Protein AF-A0A7S2LMH9-F1 (afdb_monomer_lite)

InterPro domains:
  IPR028077 Ubiquitin/SUMO-activating enzyme ubiquitin-like domain [PF14732] (25-114)

Secondary structure (DSSP, 8-state):
--------------------EEEEEEE-TTT-BHHHIIIIIIITTT--SS-EEESSSSEEE--SSS--GGGGGGTTSBGGGSGGG---TT-EEEEEETTTTEEEEEEEEE--GGG--TTT-TTSEEES-PPPP------------------------------PPPP-----------------------

Sequence (190 aa):
IICSQQPYQHQARRATYAKKSSIHLTIDTESWTFMNLIQNVIKKRLGFNTPTILMGDSAIYEEGEDADEFFERNLPKLLSNLPCGGMKDGTSFTVEDFTQDMEIDIIIQHRNKDEWDEKKEPDLFIIGGKAPAPKQTEASTHEQSQDKEAEVGAAADDDDDNI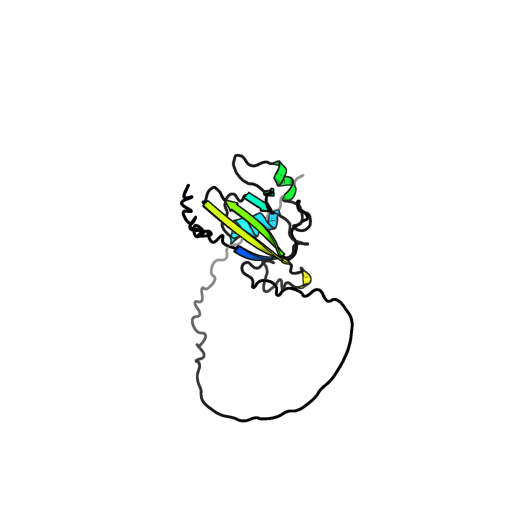EVLDEEDVIAIAPAAVVTEQEQSNKKK

pLDDT: mean 74.0, std 23.39, range [31.03, 97.38]

Radius of gyration: 29.91 Å; chains: 1; bounding box: 74×76×96 Å

Structure (mmCIF, N/CA/C/O backbone):
data_AF-A0A7S2LMH9-F1
#
_entry.id   AF-A0A7S2LMH9-F1
#
loop_
_atom_site.group_PDB
_atom_site.id
_atom_site.type_symbol
_atom_site.label_atom_id
_atom_site.label_alt_id
_atom_site.label_comp_id
_atom_site.label_asym_id
_atom_site.label_entity_id
_atom_site.label_seq_id
_atom_site.pdbx_PDB_ins_code
_atom_site.Cartn_x
_atom_site.Cartn_y
_atom_site.Cartn_z
_atom_site.occupancy
_atom_site.B_iso_or_equiv
_atom_site.auth_seq_id
_atom_site.auth_comp_id
_atom_site.auth_asym_id
_atom_site.auth_atom_id
_atom_site.pdbx_PDB_model_num
ATOM 1 N N . ILE A 1 1 ? 2.479 32.454 -58.801 1.00 52.25 1 ILE A N 1
ATOM 2 C CA . ILE A 1 1 ? 2.501 32.050 -57.374 1.00 52.25 1 ILE A CA 1
ATOM 3 C C . ILE A 1 1 ? 1.117 31.514 -57.046 1.00 52.25 1 ILE A C 1
ATOM 5 O O . ILE A 1 1 ? 0.170 32.276 -57.162 1.00 52.25 1 ILE A O 1
ATOM 9 N N . ILE A 1 2 ? 0.990 30.232 -56.704 1.00 48.28 2 ILE A N 1
ATOM 10 C CA . ILE A 1 2 ? -0.244 29.650 -56.158 1.00 48.28 2 ILE A CA 1
ATOM 11 C C . ILE A 1 2 ? 0.207 28.754 -55.006 1.00 48.28 2 ILE A C 1
ATOM 13 O O . ILE A 1 2 ? 0.921 27.783 -55.235 1.00 48.28 2 ILE A O 1
ATOM 17 N N . CYS A 1 3 ? -0.131 29.124 -53.771 1.00 50.00 3 CYS A N 1
ATOM 18 C CA . CYS A 1 3 ? 0.225 28.333 -52.598 1.00 50.00 3 CYS A CA 1
ATOM 19 C C . CYS A 1 3 ? -0.828 27.236 -52.412 1.00 50.00 3 CYS A C 1
ATOM 21 O O . CYS A 1 3 ? -1.959 27.521 -52.020 1.00 50.00 3 CYS A O 1
ATOM 23 N N . SER A 1 4 ? -0.477 25.992 -52.735 1.00 53.47 4 SER A N 1
ATOM 24 C CA . SER A 1 4 ? -1.359 24.837 -52.562 1.00 53.47 4 SER A CA 1
ATOM 25 C C . SER A 1 4 ? -1.472 24.465 -51.081 1.00 53.47 4 SER A C 1
ATOM 27 O O . SER A 1 4 ? -0.712 23.636 -50.579 1.00 53.47 4 SER A O 1
ATOM 29 N N . GLN A 1 5 ? -2.426 25.077 -50.380 1.00 57.47 5 GLN A N 1
ATOM 30 C CA . GLN A 1 5 ? -2.799 24.676 -49.025 1.00 57.47 5 GLN A CA 1
ATOM 31 C C . GLN A 1 5 ? -3.386 23.257 -49.055 1.00 57.47 5 GLN A C 1
ATOM 33 O O . GLN A 1 5 ? -4.532 23.056 -49.453 1.00 57.47 5 GLN A O 1
ATOM 38 N N . GLN A 1 6 ? -2.600 22.266 -48.631 1.00 61.41 6 GLN A N 1
ATOM 39 C CA . GLN A 1 6 ? -3.133 20.951 -48.288 1.00 61.41 6 GLN A CA 1
ATOM 40 C C . GLN A 1 6 ? -3.717 21.014 -46.867 1.00 61.41 6 GLN A C 1
ATOM 42 O O . GLN A 1 6 ? -3.019 21.465 -45.955 1.00 61.41 6 GLN A O 1
ATOM 47 N N . PRO A 1 7 ? -4.973 20.586 -46.643 1.00 56.53 7 PRO A N 1
ATOM 48 C CA . PRO A 1 7 ? -5.550 20.566 -45.306 1.00 56.53 7 PRO A CA 1
ATOM 49 C C . PRO A 1 7 ? -4.876 19.478 -44.463 1.00 56.53 7 PRO A C 1
ATOM 51 O O . PRO A 1 7 ? -4.953 18.291 -44.785 1.00 56.53 7 PRO A O 1
ATOM 54 N N . TYR A 1 8 ? -4.244 19.883 -43.361 1.00 51.12 8 TYR A N 1
ATOM 55 C CA . TYR A 1 8 ? -3.663 18.971 -42.377 1.00 51.12 8 TYR A CA 1
ATOM 56 C C . TYR A 1 8 ? -4.800 18.277 -41.608 1.00 51.12 8 TYR A C 1
ATOM 58 O O . TYR A 1 8 ? -5.317 18.789 -40.617 1.00 51.12 8 TYR A O 1
ATOM 66 N N . GLN A 1 9 ? -5.261 17.135 -42.122 1.00 60.66 9 GLN A N 1
ATOM 67 C CA . GLN A 1 9 ? -6.375 16.392 -41.533 1.00 60.66 9 GLN A CA 1
ATOM 68 C C . GLN A 1 9 ? -5.982 15.848 -40.154 1.00 60.66 9 GLN A C 1
ATOM 70 O O . GLN A 1 9 ? -5.062 15.037 -40.037 1.00 60.66 9 GLN A O 1
ATOM 75 N N . HIS A 1 10 ? -6.701 16.275 -39.113 1.00 57.25 10 HIS A N 1
ATOM 76 C CA . HIS A 1 10 ? -6.495 15.839 -37.730 1.00 57.25 10 HIS A CA 1
ATOM 77 C C . HIS A 1 10 ? -6.878 14.360 -37.545 1.00 57.25 10 HIS A C 1
ATOM 79 O O . HIS A 1 10 ? -7.943 14.030 -37.026 1.00 57.25 10 HIS A O 1
ATOM 85 N N . GLN A 1 11 ? -5.977 13.446 -37.906 1.00 58.09 11 GLN A N 1
ATOM 86 C CA . GLN A 1 11 ? -6.050 12.056 -37.456 1.00 58.09 11 GLN A CA 1
ATOM 87 C C . GLN A 1 11 ? -5.544 11.954 -36.014 1.00 58.09 11 GLN A C 1
ATOM 89 O O . GLN A 1 11 ? -4.453 11.452 -35.741 1.00 58.09 11 GLN A O 1
ATOM 94 N N . ALA A 1 12 ? -6.364 12.441 -35.080 1.00 55.28 12 ALA A N 1
ATOM 95 C CA . ALA A 1 12 ? -6.208 12.159 -33.661 1.00 55.28 12 ALA A CA 1
ATOM 96 C C . ALA A 1 12 ? -6.294 10.637 -33.461 1.00 55.28 12 ALA A C 1
ATOM 98 O O . ALA A 1 12 ? -7.374 10.043 -33.508 1.00 55.28 12 ALA A O 1
ATOM 99 N N . ARG A 1 13 ? -5.132 9.990 -33.311 1.00 61.03 13 ARG A N 1
ATOM 100 C CA . ARG A 1 13 ? -5.036 8.539 -33.114 1.00 61.03 13 ARG A CA 1
ATOM 101 C C . ARG A 1 13 ? -5.791 8.211 -31.829 1.00 61.03 13 ARG A C 1
ATOM 103 O O . ARG A 1 13 ? -5.463 8.745 -30.774 1.00 61.03 13 ARG A O 1
ATOM 110 N N . ARG A 1 14 ? -6.830 7.378 -31.934 1.00 58.62 14 ARG A N 1
ATOM 111 C CA . ARG A 1 14 ? -7.683 6.997 -30.800 1.00 58.62 14 ARG A CA 1
ATOM 112 C C . ARG A 1 14 ? -6.803 6.332 -29.745 1.00 58.62 14 ARG A C 1
ATOM 114 O O . ARG A 1 14 ? -6.368 5.204 -29.955 1.00 58.62 14 ARG A O 1
ATOM 121 N N . ALA A 1 15 ? -6.544 7.027 -28.641 1.00 58.25 15 ALA A N 1
ATOM 122 C CA . ALA A 1 15 ? -5.851 6.452 -27.501 1.00 58.25 15 ALA A CA 1
ATOM 123 C C . ALA A 1 15 ? -6.752 5.373 -26.890 1.00 58.25 15 ALA A C 1
ATOM 125 O O . ALA A 1 15 ? -7.691 5.668 -26.151 1.00 58.25 15 ALA A O 1
ATOM 126 N N . THR A 1 16 ? -6.500 4.115 -27.244 1.00 56.09 16 THR A N 1
ATOM 127 C CA . THR A 1 16 ? -7.089 2.951 -26.582 1.00 56.09 16 THR A CA 1
ATOM 128 C C . THR A 1 16 ? -6.414 2.797 -25.227 1.00 56.09 16 THR A C 1
ATOM 130 O O . THR A 1 16 ? -5.506 1.986 -25.070 1.00 56.09 16 THR A O 1
ATOM 133 N N . TYR A 1 17 ? -6.822 3.649 -24.285 1.00 56.72 17 TYR A N 1
ATOM 134 C CA . TYR A 1 17 ? -6.395 3.620 -22.892 1.00 56.72 17 TYR A CA 1
ATOM 135 C C . TYR A 1 17 ? -6.535 2.194 -22.348 1.00 56.72 17 TYR A C 1
ATOM 137 O O . TYR A 1 17 ? -7.635 1.630 -22.351 1.00 56.72 17 TYR A O 1
ATOM 145 N N . ALA A 1 18 ? -5.411 1.610 -21.928 1.00 57.81 18 ALA A N 1
ATOM 146 C CA . ALA A 1 18 ? -5.416 0.352 -21.205 1.00 57.81 18 ALA A CA 1
ATOM 147 C C . ALA A 1 18 ? -6.204 0.570 -19.911 1.00 57.81 18 ALA A C 1
ATOM 149 O O . ALA A 1 18 ? -5.917 1.496 -19.154 1.00 57.81 18 ALA A O 1
ATOM 150 N N . LYS A 1 19 ? -7.237 -0.245 -19.682 1.00 62.84 19 LYS A N 1
ATOM 151 C CA . LYS A 1 19 ? -8.041 -0.158 -18.463 1.00 62.84 19 LYS A CA 1
ATOM 152 C C . LYS A 1 19 ? -7.223 -0.702 -17.295 1.00 62.84 19 LYS A C 1
ATOM 154 O O . LYS A 1 19 ? -7.312 -1.892 -17.003 1.00 62.84 19 LYS A O 1
ATOM 159 N N . LYS A 1 20 ? -6.445 0.161 -16.642 1.00 76.88 20 LYS A N 1
ATOM 160 C CA . LYS A 1 20 ? -5.831 -0.168 -15.357 1.00 76.88 20 LYS A CA 1
ATOM 161 C C . LYS A 1 20 ? -6.936 -0.502 -14.354 1.00 76.88 20 LYS A C 1
ATOM 163 O O . LYS A 1 20 ? -7.966 0.175 -14.309 1.00 76.88 20 LYS A O 1
ATOM 168 N N . SER A 1 21 ? -6.757 -1.593 -13.618 1.00 87.56 21 SER A N 1
ATOM 169 C CA . SER A 1 21 ? -7.762 -2.075 -12.671 1.00 87.56 21 SER A CA 1
ATOM 170 C C . SER A 1 21 ? -7.630 -1.311 -11.363 1.00 87.56 21 SER A C 1
ATOM 172 O O . SER A 1 21 ? -6.556 -1.310 -10.768 1.00 87.56 21 SER A O 1
ATOM 174 N N . SER A 1 22 ? -8.712 -0.680 -10.905 1.00 91.75 22 SER A N 1
ATOM 175 C CA . SER A 1 22 ? -8.750 -0.012 -9.605 1.00 91.75 22 SER A CA 1
ATOM 176 C C . SER A 1 22 ? -9.704 -0.703 -8.634 1.00 91.75 22 SER A C 1
ATOM 178 O O . SER A 1 22 ? -10.780 -1.171 -9.014 1.00 91.75 22 SER A O 1
ATOM 180 N N . ILE A 1 23 ? -9.301 -0.764 -7.366 1.00 94.00 23 ILE A N 1
ATOM 181 C CA . ILE A 1 23 ? -10.093 -1.306 -6.261 1.00 94.00 23 ILE A CA 1
ATOM 182 C C . ILE A 1 23 ? -10.167 -0.304 -5.110 1.00 94.00 23 ILE A C 1
ATOM 184 O O . ILE A 1 23 ? -9.239 0.466 -4.866 1.00 94.00 23 ILE A O 1
ATOM 188 N N . HIS A 1 24 ? -11.272 -0.337 -4.371 1.00 94.62 24 HIS A N 1
ATOM 189 C CA . HIS A 1 24 ? -11.390 0.375 -3.103 1.00 94.62 24 HIS A CA 1
ATOM 190 C C . HIS A 1 24 ? -11.018 -0.543 -1.935 1.00 94.62 24 HIS A C 1
ATOM 192 O O . HIS A 1 24 ? -11.414 -1.713 -1.918 1.00 94.62 24 HIS A O 1
ATOM 198 N N . LEU A 1 25 ? -10.286 0.004 -0.963 1.00 95.94 25 LEU A N 1
ATOM 199 C CA . LEU A 1 25 ? -9.891 -0.663 0.275 1.00 95.94 25 LEU A CA 1
ATOM 200 C C . LEU A 1 25 ? -10.350 0.173 1.473 1.00 95.94 25 LEU A C 1
ATOM 202 O O . LEU A 1 25 ? -9.786 1.235 1.738 1.00 95.94 25 LEU A O 1
ATOM 206 N N . THR A 1 26 ? -11.350 -0.314 2.206 1.00 95.75 26 THR A N 1
ATOM 207 C CA . THR A 1 26 ? -11.802 0.309 3.457 1.00 95.75 26 THR A CA 1
ATOM 208 C C . THR A 1 26 ? -10.967 -0.215 4.613 1.00 95.75 26 THR A C 1
ATOM 210 O O . THR A 1 26 ? -10.933 -1.425 4.839 1.00 95.75 26 THR A O 1
ATOM 213 N N . ILE A 1 27 ? -10.287 0.680 5.330 1.00 95.38 27 ILE A N 1
ATOM 214 C CA . ILE A 1 27 ? -9.289 0.337 6.353 1.00 95.38 27 ILE A CA 1
ATOM 215 C C . ILE A 1 27 ? -9.088 1.509 7.326 1.00 95.38 27 ILE A C 1
ATOM 217 O O . ILE A 1 27 ? -9.277 2.670 6.957 1.00 95.38 27 ILE A O 1
ATOM 221 N N . ASP A 1 28 ? -8.676 1.229 8.561 1.00 95.56 28 ASP A N 1
ATOM 222 C CA . ASP A 1 28 ? -8.234 2.275 9.488 1.00 95.56 28 ASP A CA 1
ATOM 223 C C . ASP A 1 28 ? -6.749 2.612 9.263 1.00 95.56 28 ASP A C 1
ATOM 225 O O . ASP A 1 28 ? -5.855 1.853 9.639 1.00 95.56 28 ASP A O 1
ATOM 229 N N . THR A 1 29 ? -6.476 3.782 8.683 1.00 95.44 29 THR A N 1
ATOM 230 C CA . THR A 1 29 ? -5.109 4.270 8.425 1.00 95.44 29 THR A CA 1
ATOM 231 C C . THR A 1 29 ? -4.336 4.697 9.678 1.00 95.44 29 THR A C 1
ATOM 233 O O . THR A 1 29 ? -3.136 4.967 9.575 1.00 95.44 29 THR A O 1
ATOM 236 N N . GLU A 1 30 ? -4.988 4.809 10.838 1.00 94.69 30 GLU A N 1
ATOM 237 C CA . GLU A 1 30 ? -4.369 5.269 12.087 1.00 94.69 30 GLU A CA 1
ATOM 238 C C . GLU A 1 30 ? -3.963 4.123 13.022 1.00 94.69 30 GLU A C 1
ATOM 240 O O . GLU A 1 30 ? -2.956 4.262 13.715 1.00 94.69 30 GLU A O 1
ATOM 245 N N . SER A 1 31 ? -4.655 2.975 13.006 1.00 93.56 31 SER A N 1
ATOM 246 C CA . SER A 1 31 ? -4.218 1.772 13.741 1.00 93.56 31 SER A CA 1
ATOM 247 C C . SER A 1 31 ? -3.422 0.759 12.909 1.00 93.56 31 SER A C 1
ATOM 249 O O . SER A 1 31 ? -2.624 0.010 13.480 1.00 93.56 31 SER A O 1
ATOM 251 N N . TRP A 1 32 ? -3.576 0.722 11.579 1.00 95.69 32 TRP A N 1
ATOM 252 C CA . TRP A 1 32 ? -2.837 -0.233 10.745 1.00 95.69 32 TRP A CA 1
ATOM 253 C C . TRP A 1 32 ? -1.385 0.175 10.494 1.00 95.69 32 TRP A C 1
ATOM 255 O O . TRP A 1 32 ? -1.078 1.320 10.155 1.00 95.69 32 TRP A O 1
ATOM 265 N N . THR A 1 33 ? -0.490 -0.814 10.568 1.00 97.31 33 THR A N 1
ATOM 266 C CA . THR A 1 33 ? 0.885 -0.710 10.070 1.00 97.31 33 THR A CA 1
ATOM 267 C C . THR A 1 33 ? 0.970 -1.074 8.590 1.00 97.31 33 THR A C 1
ATOM 269 O O . THR A 1 33 ? 0.153 -1.824 8.049 1.00 97.31 33 THR A O 1
ATOM 272 N N . PHE A 1 34 ? 2.013 -0.580 7.933 1.00 97.38 34 PHE A N 1
ATOM 273 C CA . PHE A 1 34 ? 2.292 -0.874 6.532 1.00 97.38 34 PHE A CA 1
ATOM 274 C C . PHE A 1 34 ? 2.671 -2.343 6.290 1.00 97.38 34 PHE A C 1
ATOM 276 O O . PHE A 1 34 ? 2.200 -2.943 5.326 1.00 97.38 34 PHE A O 1
ATOM 283 N N . MET A 1 35 ? 3.398 -2.969 7.225 1.00 96.88 35 MET A N 1
ATOM 284 C CA . MET A 1 35 ? 3.615 -4.422 7.244 1.00 96.88 35 MET A CA 1
ATOM 285 C C . MET A 1 35 ? 2.290 -5.198 7.224 1.00 96.88 35 MET A C 1
ATOM 287 O O . MET A 1 35 ? 2.138 -6.134 6.438 1.00 96.88 35 MET A O 1
ATOM 291 N N . ASN A 1 36 ? 1.310 -4.805 8.048 1.00 96.44 36 ASN A N 1
ATOM 292 C CA . ASN A 1 36 ? 0.017 -5.489 8.086 1.00 96.44 36 ASN A CA 1
ATOM 293 C C . ASN A 1 36 ? -0.720 -5.358 6.746 1.00 96.44 36 ASN A C 1
ATOM 295 O O . ASN A 1 36 ? -1.280 -6.349 6.281 1.00 96.44 36 ASN A O 1
ATOM 299 N N . LEU A 1 37 ? -0.697 -4.177 6.112 1.00 96.75 37 LEU A N 1
ATOM 300 C CA . LEU A 1 37 ? -1.290 -3.959 4.787 1.00 96.75 37 LEU A CA 1
ATOM 301 C C . LEU A 1 37 ? -0.672 -4.899 3.738 1.00 96.75 37 LEU A C 1
ATOM 303 O O . LEU A 1 37 ? -1.404 -5.609 3.046 1.00 96.75 37 LEU A O 1
ATOM 307 N N . ILE A 1 38 ? 0.661 -4.951 3.661 1.00 96.62 38 ILE A N 1
ATOM 308 C CA . ILE A 1 38 ? 1.384 -5.810 2.711 1.00 96.62 38 ILE A CA 1
ATOM 309 C C . ILE A 1 38 ? 1.036 -7.284 2.944 1.00 96.62 38 ILE A C 1
ATOM 311 O O . ILE A 1 38 ? 0.579 -7.964 2.027 1.00 96.62 38 ILE A O 1
ATOM 315 N N . GLN A 1 39 ? 1.186 -7.781 4.172 1.00 96.69 39 GLN A N 1
ATOM 316 C CA . GLN A 1 39 ? 1.014 -9.208 4.453 1.00 96.69 39 GLN A CA 1
ATOM 317 C C . GLN A 1 39 ? -0.456 -9.652 4.378 1.00 96.69 39 GLN A C 1
ATOM 319 O O . GLN A 1 39 ? -0.766 -10.640 3.713 1.00 96.69 39 GLN A O 1
ATOM 324 N N . ASN A 1 40 ? -1.382 -8.931 5.023 1.00 95.94 40 ASN A N 1
ATOM 325 C CA . ASN A 1 40 ? -2.775 -9.375 5.165 1.00 95.94 40 ASN A CA 1
ATOM 326 C C . ASN A 1 40 ? -3.678 -9.008 3.982 1.00 95.94 40 ASN A C 1
ATOM 328 O O . ASN A 1 40 ? -4.660 -9.714 3.752 1.00 95.94 40 ASN A O 1
ATOM 332 N N . VAL A 1 41 ? -3.370 -7.934 3.247 1.00 95.75 41 VAL A N 1
ATOM 333 C CA . VAL A 1 41 ? -4.176 -7.476 2.103 1.00 95.75 41 VAL A CA 1
ATOM 334 C C . VAL A 1 41 ? -3.461 -7.797 0.793 1.00 95.75 41 VAL A C 1
ATOM 336 O O . VAL A 1 41 ? -3.957 -8.617 0.021 1.00 9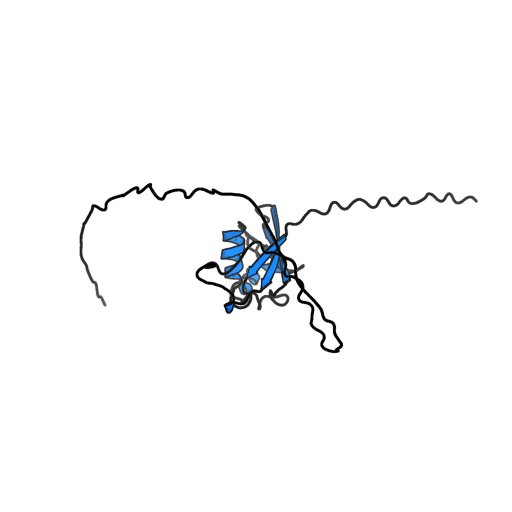5.75 41 VAL A O 1
ATOM 339 N N . ILE A 1 42 ? -2.284 -7.210 0.555 1.00 96.19 42 ILE A N 1
ATOM 340 C CA . ILE A 1 42 ? -1.603 -7.288 -0.749 1.00 96.19 42 ILE A CA 1
ATOM 341 C C . ILE A 1 42 ? -1.216 -8.732 -1.099 1.00 96.19 42 ILE A C 1
ATOM 343 O O . ILE A 1 42 ? -1.636 -9.250 -2.134 1.00 96.19 42 ILE A O 1
ATOM 347 N N . LYS A 1 43 ? -0.508 -9.426 -0.204 1.00 95.94 43 LYS A N 1
ATOM 348 C CA . LYS A 1 43 ? -0.126 -10.827 -0.420 1.00 95.94 43 LYS A CA 1
ATOM 349 C C . LYS A 1 43 ? -1.295 -11.784 -0.182 1.00 95.94 43 LYS A C 1
ATOM 351 O O . LYS A 1 43 ? -1.777 -12.433 -1.105 1.00 95.94 43 LYS A O 1
ATOM 356 N N . LYS A 1 44 ? -1.810 -11.846 1.052 1.00 96.25 44 LYS A N 1
ATOM 357 C CA . LYS A 1 44 ? -2.785 -12.870 1.485 1.00 96.25 44 LYS A CA 1
ATOM 358 C C . LYS A 1 44 ? -4.168 -12.792 0.815 1.00 96.25 44 LYS A C 1
ATOM 360 O O . LYS A 1 44 ? -4.865 -13.806 0.800 1.00 96.25 44 LYS A O 1
ATOM 365 N N . ARG A 1 45 ? -4.608 -11.631 0.308 1.00 94.81 45 ARG A N 1
ATOM 366 C CA . ARG A 1 45 ? -5.958 -11.464 -0.281 1.00 94.81 45 ARG A CA 1
ATOM 367 C C . ARG A 1 45 ? -5.953 -11.093 -1.759 1.00 94.81 45 ARG A C 1
ATOM 369 O O . ARG A 1 45 ? -6.841 -11.551 -2.468 1.00 94.81 45 ARG A O 1
ATOM 376 N N . LEU A 1 46 ? -5.000 -10.275 -2.208 1.00 94.12 46 LEU A N 1
ATOM 377 C CA . LEU A 1 46 ? -4.883 -9.878 -3.617 1.00 94.12 46 LEU A CA 1
ATOM 378 C C . LEU A 1 46 ? -3.930 -10.784 -4.417 1.00 94.12 46 LEU A C 1
ATOM 380 O O . LEU A 1 46 ? -3.983 -10.764 -5.642 1.00 94.12 46 LEU A O 1
ATOM 384 N N . GLY A 1 47 ? -3.128 -11.621 -3.746 1.00 94.88 47 GLY A N 1
ATOM 385 C CA . GLY A 1 47 ? -2.355 -12.702 -4.366 1.00 94.88 47 GLY A CA 1
ATOM 386 C C . GLY A 1 47 ? -0.964 -12.323 -4.879 1.00 94.88 47 GLY A C 1
ATOM 387 O O . GLY A 1 47 ? -0.357 -13.138 -5.562 1.00 94.88 47 GLY A O 1
ATOM 388 N N . PHE A 1 48 ? -0.463 -11.129 -4.554 1.00 95.81 48 PHE A N 1
ATOM 389 C CA . PHE A 1 48 ? 0.850 -10.642 -4.994 1.00 95.81 48 PHE A CA 1
ATOM 390 C C . PHE A 1 48 ? 1.984 -11.418 -4.299 1.00 95.81 48 PHE A C 1
ATOM 392 O O . PHE A 1 48 ? 1.938 -11.623 -3.081 1.00 95.81 48 PHE A O 1
ATOM 399 N N . ASN A 1 49 ? 3.027 -11.798 -5.042 1.00 94.38 49 ASN A N 1
ATOM 400 C CA . ASN A 1 49 ? 4.203 -12.481 -4.498 1.00 94.38 49 ASN A CA 1
ATOM 401 C C . ASN A 1 49 ? 5.242 -11.472 -4.005 1.00 94.38 49 ASN A C 1
ATOM 403 O O . ASN A 1 49 ? 5.640 -11.510 -2.840 1.00 94.38 49 ASN A O 1
ATOM 407 N N . THR A 1 50 ? 5.641 -10.568 -4.896 1.00 95.81 50 THR A N 1
ATOM 408 C CA . THR A 1 50 ? 6.766 -9.627 -4.794 1.00 95.81 50 THR A CA 1
ATOM 409 C C . THR A 1 50 ? 6.268 -8.223 -5.157 1.00 95.81 50 THR A C 1
ATOM 411 O O . THR A 1 50 ? 6.448 -7.776 -6.289 1.00 95.81 50 THR A O 1
ATOM 414 N N . PRO A 1 51 ? 5.540 -7.553 -4.239 1.00 96.31 51 PRO A N 1
ATOM 415 C CA . PRO A 1 51 ? 4.843 -6.310 -4.546 1.00 96.31 51 PRO A CA 1
ATOM 416 C C . PRO A 1 51 ? 5.740 -5.073 -4.412 1.00 96.31 51 PRO A C 1
ATOM 418 O O . PRO A 1 51 ? 6.152 -4.706 -3.309 1.00 96.31 51 PRO A O 1
ATOM 421 N N . THR A 1 52 ? 5.913 -4.345 -5.510 1.00 96.19 52 THR A N 1
ATOM 422 C CA . THR A 1 52 ? 6.390 -2.957 -5.505 1.00 96.19 52 THR A CA 1
ATOM 423 C C . THR A 1 52 ? 5.204 -2.018 -5.290 1.00 96.19 52 THR A C 1
ATOM 425 O O . THR A 1 52 ? 4.134 -2.193 -5.876 1.00 96.19 52 THR A O 1
ATOM 428 N N . ILE A 1 53 ? 5.356 -1.027 -4.406 1.00 96.31 53 ILE A N 1
ATOM 429 C CA . ILE A 1 53 ? 4.281 -0.106 -4.009 1.00 96.31 53 ILE A CA 1
ATOM 430 C C . ILE A 1 53 ? 4.705 1.330 -4.302 1.00 96.31 53 ILE A C 1
ATOM 432 O O . ILE A 1 53 ? 5.672 1.836 -3.725 1.00 96.31 53 ILE A O 1
ATOM 436 N N . LEU A 1 54 ? 3.932 2.001 -5.157 1.00 95.50 54 LEU A N 1
ATOM 437 C CA . LEU A 1 54 ? 4.193 3.356 -5.633 1.00 95.50 54 LEU A CA 1
ATOM 438 C C . LEU A 1 54 ? 3.089 4.314 -5.168 1.00 95.50 54 LEU A C 1
ATOM 440 O O . LEU A 1 54 ? 1.899 4.061 -5.361 1.00 95.50 54 LEU A O 1
ATOM 444 N N . MET A 1 55 ? 3.473 5.441 -4.569 1.00 93.44 55 MET A N 1
ATOM 445 C CA . MET A 1 55 ? 2.557 6.523 -4.201 1.00 93.44 55 MET A CA 1
ATOM 446 C C . MET A 1 55 ? 2.796 7.717 -5.130 1.00 93.44 55 MET A C 1
ATOM 448 O O . MET A 1 55 ? 3.684 8.537 -4.894 1.00 93.44 55 MET A O 1
ATOM 452 N N . GLY A 1 56 ? 2.019 7.781 -6.216 1.00 88.50 56 GLY A N 1
ATOM 453 C CA . GLY A 1 56 ? 2.360 8.613 -7.374 1.00 88.50 56 GLY A CA 1
ATOM 454 C C . GLY A 1 56 ? 3.643 8.105 -8.038 1.00 88.50 56 GLY A C 1
ATOM 455 O O . GLY A 1 56 ? 3.898 6.904 -8.048 1.00 88.50 56 GLY A O 1
ATOM 456 N N . ASP A 1 57 ? 4.489 9.013 -8.520 1.00 87.56 57 ASP A N 1
ATOM 457 C CA . ASP A 1 57 ? 5.745 8.682 -9.216 1.00 87.56 57 ASP A CA 1
ATOM 458 C C . ASP A 1 57 ? 6.881 8.197 -8.279 1.00 87.56 57 ASP A C 1
ATOM 460 O O . ASP A 1 57 ? 8.056 8.255 -8.639 1.00 87.56 57 ASP A O 1
ATOM 464 N N . SER A 1 58 ? 6.582 7.807 -7.033 1.00 91.75 58 SER A N 1
ATOM 465 C CA . SER A 1 58 ? 7.582 7.480 -6.006 1.00 91.75 58 SER A CA 1
ATOM 466 C C . SER A 1 58 ? 7.312 6.132 -5.346 1.00 91.75 58 SER A C 1
ATOM 468 O O . SER A 1 58 ? 6.290 5.954 -4.679 1.00 91.75 58 SER A O 1
ATOM 470 N N . ALA A 1 59 ? 8.263 5.206 -5.475 1.00 93.75 59 ALA A N 1
ATOM 471 C CA . ALA A 1 59 ? 8.270 3.957 -4.722 1.00 93.75 59 ALA A CA 1
ATOM 472 C C . ALA A 1 59 ? 8.388 4.229 -3.211 1.00 93.75 59 ALA A C 1
ATOM 474 O O . ALA A 1 59 ? 9.149 5.094 -2.768 1.00 93.75 59 ALA A O 1
ATOM 475 N N . ILE A 1 60 ? 7.617 3.486 -2.418 1.00 95.69 60 ILE A N 1
ATOM 476 C CA . ILE A 1 60 ? 7.665 3.501 -0.946 1.00 95.69 60 ILE A CA 1
ATOM 477 C C . ILE A 1 60 ? 7.997 2.121 -0.360 1.00 95.69 60 ILE A C 1
ATOM 479 O O . ILE A 1 60 ? 8.306 2.028 0.834 1.00 95.69 60 ILE A O 1
ATOM 483 N N . TYR A 1 61 ? 7.911 1.079 -1.191 1.00 96.50 61 TYR A N 1
ATOM 484 C CA . TYR A 1 61 ? 8.269 -0.307 -0.916 1.00 96.50 61 TYR A CA 1
ATOM 485 C C . TYR A 1 61 ? 8.542 -1.059 -2.216 1.00 96.50 61 TYR A C 1
ATOM 487 O O . TYR A 1 61 ? 7.957 -0.736 -3.249 1.00 96.50 61 TYR A O 1
ATOM 495 N N . GLU A 1 62 ? 9.398 -2.065 -2.124 1.00 95.62 62 GLU A N 1
ATOM 496 C CA . GLU A 1 62 ? 9.819 -2.961 -3.193 1.00 95.62 62 GLU A CA 1
ATOM 497 C C . GLU A 1 62 ? 10.213 -4.295 -2.545 1.00 95.62 62 GLU A C 1
ATOM 499 O O . GLU A 1 62 ? 10.699 -4.307 -1.411 1.00 95.62 62 GLU A O 1
ATOM 504 N N . GLU A 1 63 ? 9.986 -5.413 -3.232 1.00 93.62 63 GLU A N 1
ATOM 505 C CA . GLU A 1 63 ? 10.403 -6.740 -2.773 1.00 93.62 63 GLU A CA 1
ATOM 506 C C . GLU A 1 63 ? 10.849 -7.585 -3.972 1.00 93.62 63 GLU A C 1
ATOM 508 O O . GLU A 1 63 ? 10.133 -7.680 -4.965 1.00 93.62 63 GLU A O 1
ATOM 513 N N . GLY A 1 64 ? 12.030 -8.198 -3.889 1.00 91.94 64 GLY A N 1
ATOM 514 C CA . GLY A 1 64 ? 12.669 -8.917 -4.992 1.00 91.94 64 GLY A CA 1
ATOM 515 C C . GLY A 1 64 ? 14.157 -9.150 -4.718 1.00 91.94 64 GLY A C 1
ATOM 516 O O . GLY A 1 64 ? 14.634 -8.857 -3.625 1.00 91.94 64 GLY A O 1
ATOM 517 N N . GLU A 1 65 ? 14.896 -9.670 -5.702 1.00 88.50 65 GLU A N 1
ATOM 518 C CA . GLU A 1 65 ? 16.352 -9.893 -5.587 1.00 88.50 65 GLU A CA 1
ATOM 519 C C . GLU A 1 65 ? 17.154 -8.574 -5.628 1.00 88.50 65 GLU A C 1
ATOM 521 O O . GLU A 1 65 ? 18.151 -8.444 -4.922 1.00 88.50 65 GLU A O 1
ATOM 526 N N . ASP A 1 66 ? 16.676 -7.581 -6.387 1.00 88.88 66 ASP A N 1
ATOM 527 C CA . ASP A 1 66 ? 17.301 -6.257 -6.559 1.00 88.88 66 ASP A CA 1
ATOM 528 C C . ASP A 1 66 ? 16.695 -5.149 -5.656 1.00 88.88 66 ASP A C 1
ATOM 530 O O . ASP A 1 66 ? 17.002 -3.970 -5.832 1.00 88.88 66 ASP A O 1
ATOM 534 N N . ALA A 1 67 ? 15.813 -5.497 -4.709 1.00 91.25 67 ALA A N 1
ATOM 535 C CA . ALA A 1 67 ? 15.040 -4.529 -3.919 1.00 91.25 67 ALA A CA 1
ATOM 536 C C . ALA A 1 67 ? 15.892 -3.728 -2.910 1.00 91.25 67 ALA A C 1
ATOM 538 O O . ALA A 1 67 ? 16.722 -4.289 -2.191 1.00 91.25 67 ALA A O 1
ATOM 539 N N . ASP A 1 68 ? 15.644 -2.418 -2.787 1.00 91.94 68 ASP A N 1
ATOM 540 C CA . ASP A 1 68 ? 16.367 -1.573 -1.825 1.00 91.94 68 ASP A CA 1
ATOM 541 C C . ASP A 1 68 ? 15.857 -1.767 -0.379 1.00 91.94 68 ASP A C 1
ATOM 543 O O . ASP A 1 68 ? 14.795 -1.261 0.008 1.00 91.94 68 ASP A O 1
ATOM 547 N N . GLU A 1 69 ? 16.678 -2.425 0.454 1.00 91.50 69 GLU A N 1
ATOM 548 C CA . GLU A 1 69 ? 16.512 -2.568 1.915 1.00 91.50 69 GLU A CA 1
ATOM 549 C C . GLU A 1 69 ? 16.173 -1.237 2.621 1.00 91.50 69 GLU A C 1
ATOM 551 O O . GLU A 1 69 ? 15.571 -1.221 3.701 1.00 91.50 69 GLU A O 1
ATOM 556 N N . PHE A 1 70 ? 16.516 -0.083 2.026 1.00 92.50 70 PHE A N 1
ATOM 557 C CA . PHE A 1 70 ? 16.094 1.227 2.510 1.00 92.50 70 PHE A CA 1
ATOM 558 C C . PHE A 1 70 ? 14.590 1.272 2.796 1.00 92.50 70 PHE A C 1
ATOM 560 O O . PHE A 1 70 ? 14.197 1.840 3.821 1.00 92.50 70 PHE A O 1
ATOM 567 N N . PHE A 1 71 ? 13.744 0.686 1.948 1.00 94.12 71 PHE A N 1
ATOM 568 C CA . PHE A 1 71 ? 12.295 0.780 2.103 1.00 94.12 71 PHE A CA 1
ATOM 569 C C . PHE A 1 71 ? 11.733 -0.026 3.281 1.00 94.12 71 PHE A C 1
ATOM 571 O O . PHE A 1 71 ? 10.681 0.350 3.805 1.00 94.12 71 PHE A O 1
ATOM 578 N N . GLU A 1 72 ? 12.438 -1.041 3.794 1.00 93.81 72 GLU A N 1
ATOM 579 C CA . GLU A 1 72 ? 11.972 -1.835 4.944 1.00 93.81 72 GLU A CA 1
ATOM 580 C C . GLU A 1 72 ? 11.706 -0.976 6.191 1.00 93.81 72 GLU A C 1
ATOM 582 O O . GLU A 1 72 ? 10.800 -1.263 6.978 1.00 93.81 72 GLU A O 1
ATOM 587 N N . ARG A 1 73 ? 12.402 0.164 6.332 1.00 95.25 73 ARG A N 1
ATOM 588 C CA . ARG A 1 73 ? 12.159 1.147 7.409 1.00 95.25 73 ARG A CA 1
ATOM 589 C C . ARG A 1 73 ? 10.727 1.693 7.441 1.00 95.25 73 ARG A C 1
ATOM 591 O O . ARG A 1 73 ? 10.348 2.341 8.416 1.00 95.25 73 ARG A O 1
ATOM 598 N N . ASN A 1 74 ? 9.955 1.513 6.368 1.00 95.38 74 ASN A N 1
ATOM 599 C CA . ASN A 1 74 ? 8.557 1.920 6.278 1.00 95.38 74 ASN A CA 1
ATOM 600 C C . ASN A 1 74 ? 7.595 0.860 6.838 1.00 95.38 74 ASN A C 1
ATOM 602 O O . ASN A 1 74 ? 6.536 1.233 7.332 1.00 95.38 74 ASN A O 1
ATOM 606 N N . LEU A 1 75 ? 7.965 -0.425 6.835 1.00 95.81 75 LEU A N 1
ATOM 607 C CA . LEU A 1 75 ? 7.129 -1.546 7.286 1.00 95.81 75 LEU A CA 1
ATOM 608 C C . LEU A 1 75 ? 6.552 -1.386 8.713 1.00 95.81 75 LEU A C 1
ATOM 610 O O . LEU A 1 75 ? 5.348 -1.602 8.878 1.00 95.81 75 LEU A O 1
ATOM 614 N N . PRO A 1 76 ? 7.321 -0.971 9.746 1.00 96.81 76 PRO A N 1
ATOM 615 C CA . PRO A 1 76 ? 6.781 -0.795 11.098 1.00 96.81 76 PRO A CA 1
ATOM 616 C C . PRO A 1 76 ? 5.987 0.510 11.292 1.00 96.81 76 PRO A C 1
ATOM 618 O O . PRO A 1 76 ? 5.485 0.751 12.389 1.00 96.81 76 PRO A O 1
ATOM 621 N N . LYS A 1 77 ? 5.886 1.382 10.278 1.00 97.06 77 LYS A N 1
ATOM 622 C CA . LYS A 1 77 ? 5.145 2.647 10.387 1.00 97.06 77 LYS A CA 1
ATOM 623 C C . LYS A 1 77 ? 3.645 2.414 10.238 1.00 97.06 77 LYS A C 1
ATOM 625 O O . LYS A 1 77 ? 3.211 1.518 9.514 1.00 97.06 77 LYS A O 1
ATOM 630 N N . LEU A 1 78 ? 2.859 3.275 10.881 1.00 96.94 78 LEU A N 1
ATOM 631 C CA . LEU A 1 78 ? 1.427 3.408 10.605 1.00 96.94 78 LEU A CA 1
ATOM 632 C C . LEU A 1 78 ? 1.209 3.943 9.186 1.00 96.94 78 LEU A C 1
ATOM 634 O O . LEU A 1 78 ? 2.021 4.739 8.706 1.00 96.94 78 LEU A O 1
ATOM 638 N N . LEU A 1 79 ? 0.104 3.560 8.542 1.00 96.06 79 LEU A N 1
ATOM 639 C CA . LEU A 1 79 ? -0.226 3.995 7.176 1.00 96.06 79 LEU A CA 1
ATOM 640 C C . LEU A 1 79 ? -0.272 5.532 7.052 1.00 96.06 79 LEU A C 1
ATOM 642 O O . LEU A 1 79 ? 0.278 6.100 6.105 1.00 96.06 79 LEU A O 1
ATOM 646 N N . SER A 1 80 ? -0.816 6.215 8.062 1.00 95.69 80 SER A N 1
ATOM 647 C CA . SER A 1 80 ? -0.837 7.681 8.188 1.00 95.69 80 SER A CA 1
ATOM 648 C C . SER A 1 80 ? 0.542 8.352 8.323 1.00 95.69 80 SER A C 1
ATOM 650 O O . SER A 1 80 ? 0.658 9.552 8.084 1.00 95.69 80 SER A O 1
ATOM 652 N N . ASN A 1 81 ? 1.592 7.597 8.674 1.00 95.19 81 ASN A N 1
ATOM 653 C CA . ASN A 1 81 ? 2.957 8.081 8.933 1.00 95.19 81 ASN A CA 1
ATOM 654 C C . ASN A 1 81 ? 3.984 7.626 7.871 1.00 95.19 81 ASN A C 1
ATOM 656 O O . ASN A 1 81 ? 5.199 7.690 8.089 1.00 95.19 81 ASN A O 1
ATOM 660 N N . LEU A 1 82 ? 3.510 7.151 6.718 1.00 94.12 82 LEU A N 1
ATOM 661 C CA . LEU A 1 82 ? 4.343 6.818 5.561 1.00 94.12 82 LEU A CA 1
ATOM 662 C C . LEU A 1 82 ? 4.957 8.070 4.888 1.00 94.12 82 LEU A C 1
ATOM 664 O O . LEU A 1 82 ? 4.498 9.193 5.120 1.00 94.12 82 LEU A O 1
ATOM 668 N N . PRO A 1 83 ? 6.011 7.909 4.055 1.00 90.94 83 PRO A N 1
ATOM 669 C CA . PRO A 1 83 ? 6.492 8.976 3.169 1.00 90.94 83 PRO A CA 1
ATOM 670 C C . PRO A 1 83 ? 5.392 9.508 2.225 1.00 90.94 83 PRO A C 1
ATOM 672 O O . PRO A 1 83 ? 4.259 9.032 2.220 1.00 90.94 83 PRO A O 1
ATOM 675 N N . CYS A 1 84 ? 5.718 10.554 1.459 1.00 89.19 84 CYS A N 1
ATOM 676 C CA . CYS A 1 84 ? 4.800 11.252 0.541 1.00 89.19 84 CYS A CA 1
ATOM 677 C C . CYS A 1 84 ? 3.541 11.874 1.195 1.00 89.19 84 CYS A C 1
ATOM 679 O O . CYS A 1 84 ? 2.659 12.359 0.494 1.00 89.19 84 CYS A O 1
ATOM 681 N N . GLY A 1 85 ? 3.489 11.953 2.532 1.00 88.88 85 GLY A N 1
ATOM 682 C CA . GLY A 1 85 ? 2.418 12.616 3.289 1.00 88.88 85 GLY A CA 1
ATOM 683 C C . GLY A 1 85 ? 1.447 11.677 4.011 1.00 88.88 85 GLY A C 1
ATOM 684 O O . GLY A 1 85 ? 0.504 12.177 4.637 1.00 88.88 85 GLY A O 1
ATOM 685 N N . GLY A 1 86 ? 1.700 10.364 3.958 1.00 92.12 86 GLY A N 1
ATOM 686 C CA . GLY A 1 86 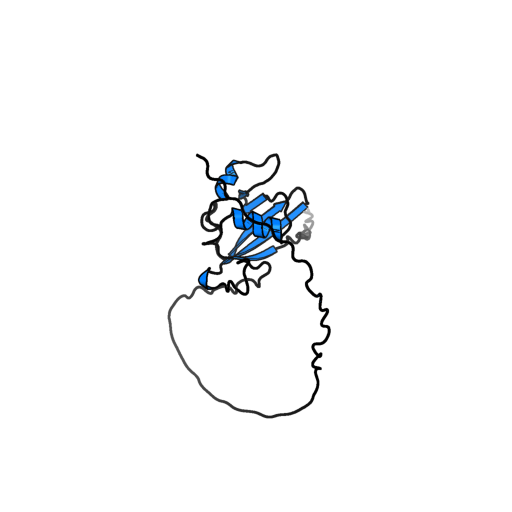? 0.897 9.320 4.595 1.00 92.12 86 GLY A CA 1
ATOM 687 C C . GLY A 1 86 ? -0.346 8.928 3.793 1.00 92.12 86 GLY A C 1
ATOM 688 O O . GLY A 1 86 ? -0.92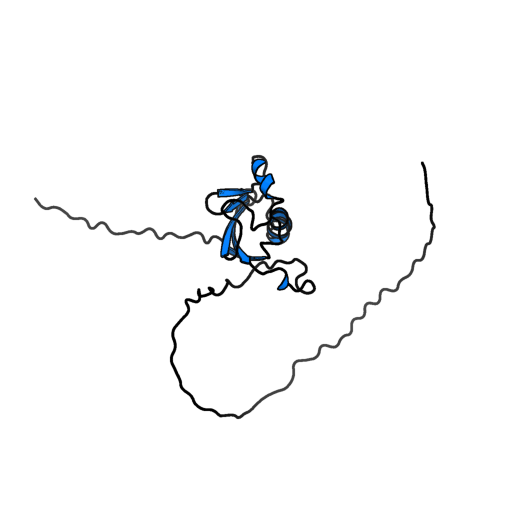0 9.743 3.072 1.00 92.12 86 GLY A O 1
ATOM 689 N N . MET A 1 87 ? -0.791 7.681 3.955 1.00 94.44 87 MET A N 1
ATOM 690 C CA . MET A 1 87 ? -2.082 7.225 3.434 1.00 94.44 87 MET A CA 1
ATOM 691 C C . MET A 1 87 ? -3.223 7.769 4.298 1.00 94.44 87 MET A C 1
ATOM 693 O O . MET A 1 87 ? -3.180 7.689 5.527 1.00 94.44 87 MET A O 1
ATOM 697 N N . LYS A 1 88 ? -4.238 8.332 3.642 1.00 93.94 88 LYS A N 1
ATOM 698 C CA . LYS A 1 88 ? -5.423 8.976 4.227 1.00 93.94 88 LYS A CA 1
ATOM 699 C C . LYS A 1 88 ? -6.658 8.595 3.408 1.00 93.94 88 LYS A C 1
ATOM 701 O O . LYS A 1 88 ? -6.544 7.906 2.394 1.00 93.94 88 LYS A O 1
ATOM 706 N N . ASP A 1 89 ? -7.834 9.063 3.823 1.00 94.62 89 ASP A N 1
ATOM 707 C CA . ASP A 1 89 ? -9.050 8.923 3.016 1.00 94.62 89 ASP A CA 1
ATOM 708 C C . ASP A 1 89 ? -8.843 9.472 1.594 1.00 94.62 89 ASP A C 1
ATOM 710 O O . ASP A 1 89 ? -8.289 10.559 1.409 1.00 94.62 89 ASP A O 1
ATOM 714 N N . GLY A 1 90 ? -9.243 8.698 0.585 1.00 92.38 90 GLY A N 1
ATOM 715 C CA . GLY A 1 90 ? -9.069 9.041 -0.824 1.00 92.38 90 GLY A CA 1
ATOM 716 C C . GLY A 1 90 ? -7.638 8.929 -1.369 1.00 92.38 90 GLY A C 1
ATOM 717 O O . GLY A 1 90 ? -7.443 9.200 -2.553 1.00 92.38 90 GLY A O 1
ATOM 718 N N . THR A 1 91 ? -6.630 8.527 -0.580 1.00 94.44 91 THR A N 1
ATOM 719 C CA . THR A 1 91 ? -5.277 8.291 -1.117 1.00 94.44 91 THR A CA 1
ATOM 720 C C . THR A 1 91 ? -5.278 7.100 -2.076 1.00 94.44 91 THR A C 1
ATOM 722 O O . THR A 1 91 ? -5.600 5.979 -1.684 1.00 94.44 91 THR A O 1
ATOM 725 N N . SER A 1 92 ? -4.865 7.340 -3.321 1.00 94.31 92 SER A N 1
ATOM 726 C CA . SER A 1 92 ? -4.571 6.305 -4.314 1.00 94.31 92 SER A CA 1
ATOM 727 C C . SER A 1 92 ? -3.090 5.923 -4.301 1.00 94.31 92 SER A C 1
ATOM 729 O O . SER A 1 92 ? -2.228 6.805 -4.292 1.00 94.31 92 SER A O 1
ATOM 731 N N . PHE A 1 93 ? -2.794 4.629 -4.375 1.00 95.75 93 PHE A N 1
ATOM 732 C CA . PHE A 1 93 ? -1.449 4.099 -4.601 1.00 95.75 93 PHE A CA 1
ATOM 733 C C . PHE A 1 93 ? -1.498 2.924 -5.583 1.00 95.75 93 PHE A C 1
ATOM 735 O O . PHE A 1 93 ? -2.498 2.210 -5.644 1.00 95.75 93 PHE A O 1
ATOM 742 N N . THR A 1 94 ? -0.430 2.728 -6.349 1.00 96.19 94 THR A N 1
ATOM 743 C CA . THR A 1 94 ? -0.285 1.593 -7.265 1.00 96.19 94 THR A CA 1
ATOM 744 C C . THR A 1 94 ? 0.440 0.450 -6.559 1.00 96.19 94 THR A C 1
ATOM 746 O O . THR A 1 94 ? 1.354 0.683 -5.764 1.00 96.19 94 THR A O 1
ATOM 749 N N . VAL A 1 95 ? 0.040 -0.782 -6.867 1.00 96.62 95 VAL A N 1
ATOM 750 C CA . VAL A 1 95 ? 0.770 -2.003 -6.517 1.00 96.62 95 VAL A CA 1
ATOM 751 C C . VAL A 1 95 ? 1.064 -2.776 -7.796 1.00 96.62 95 VAL A C 1
ATOM 753 O O . VAL A 1 95 ? 0.164 -2.995 -8.609 1.00 96.62 95 VAL A O 1
ATOM 756 N N . GLU A 1 96 ? 2.318 -3.180 -7.953 1.00 95.56 96 GLU A N 1
ATOM 757 C CA . GLU A 1 96 ? 2.869 -3.830 -9.140 1.00 95.56 96 GLU A CA 1
ATOM 758 C C . GLU A 1 96 ? 3.628 -5.105 -8.731 1.00 95.56 96 GLU A C 1
ATOM 760 O O . GLU A 1 96 ? 4.286 -5.118 -7.692 1.00 95.56 96 GLU A O 1
ATOM 765 N N . ASP A 1 97 ? 3.529 -6.183 -9.511 1.00 95.50 97 ASP A N 1
ATOM 766 C CA . ASP A 1 97 ? 4.345 -7.397 -9.356 1.00 95.50 97 ASP A CA 1
ATOM 767 C C . ASP A 1 97 ? 4.899 -7.835 -10.717 1.00 95.50 97 ASP A C 1
ATOM 769 O O . ASP A 1 97 ? 4.209 -8.444 -11.545 1.00 95.50 97 ASP A O 1
ATOM 773 N N . PHE A 1 98 ? 6.182 -7.539 -10.933 1.00 92.94 98 PHE A N 1
ATOM 774 C CA . PHE A 1 98 ? 6.902 -7.874 -12.162 1.00 92.94 98 PHE A CA 1
ATOM 775 C C . PHE A 1 98 ? 7.045 -9.386 -12.398 1.00 92.94 98 PHE A C 1
ATOM 777 O O . PHE A 1 98 ? 7.299 -9.798 -13.529 1.00 92.94 98 PHE A O 1
ATOM 784 N N . THR A 1 99 ? 6.873 -10.233 -11.374 1.00 92.56 99 THR A N 1
ATOM 785 C CA . THR A 1 99 ? 6.957 -11.697 -11.536 1.00 92.56 99 THR A CA 1
ATOM 786 C C . THR A 1 99 ? 5.680 -12.310 -12.108 1.00 92.56 99 THR A C 1
ATOM 788 O O . THR A 1 99 ? 5.712 -13.448 -12.582 1.00 92.56 99 THR A O 1
ATOM 791 N N . GLN A 1 100 ? 4.564 -11.569 -12.087 1.00 94.69 100 GLN A N 1
ATOM 792 C CA . GLN A 1 100 ? 3.249 -12.039 -12.540 1.00 94.69 100 GLN A CA 1
ATOM 793 C C . GLN A 1 100 ? 2.578 -11.144 -13.596 1.00 94.69 100 GLN A C 1
ATOM 795 O O . GLN A 1 100 ? 1.490 -11.495 -14.048 1.00 94.69 100 GLN A O 1
ATOM 800 N N . ASP A 1 101 ? 3.215 -10.041 -14.014 1.00 92.69 101 ASP A N 1
ATOM 801 C CA . ASP A 1 101 ? 2.659 -9.047 -14.957 1.00 92.69 101 ASP A CA 1
ATOM 802 C C . ASP A 1 101 ? 1.329 -8.449 -14.440 1.00 92.69 101 ASP A C 1
ATOM 804 O O . ASP A 1 101 ? 0.311 -8.395 -15.134 1.00 92.69 101 ASP A O 1
ATOM 808 N N . MET A 1 102 ? 1.321 -8.059 -13.157 1.00 93.38 102 MET A N 1
ATOM 809 C CA . MET A 1 102 ? 0.137 -7.568 -12.441 1.00 93.38 102 MET A CA 1
ATOM 810 C C . MET A 1 102 ? 0.324 -6.134 -11.937 1.00 93.38 102 MET A C 1
ATOM 812 O O . MET A 1 102 ? 1.205 -5.874 -11.127 1.00 93.38 102 MET A O 1
ATOM 816 N N . GLU A 1 103 ? -0.564 -5.223 -12.346 1.00 94.12 103 GLU A N 1
ATOM 817 C CA . GLU A 1 103 ? -0.596 -3.817 -11.915 1.00 94.12 103 GLU A CA 1
ATOM 818 C C . GLU A 1 103 ? -2.033 -3.419 -11.515 1.00 94.12 103 GLU A C 1
ATOM 820 O O . GLU A 1 103 ? -2.977 -3.588 -12.296 1.00 94.12 103 GLU A O 1
ATOM 825 N N . ILE A 1 104 ? -2.220 -2.874 -10.306 1.00 94.56 104 ILE A N 1
ATOM 826 C CA . ILE A 1 104 ? -3.516 -2.362 -9.817 1.00 94.56 104 ILE A CA 1
ATOM 827 C C . ILE A 1 104 ? -3.369 -1.014 -9.106 1.00 94.56 104 ILE A C 1
ATOM 829 O O . ILE A 1 104 ? -2.353 -0.745 -8.471 1.00 94.56 104 ILE A O 1
ATOM 833 N N . ASP A 1 105 ? -4.416 -0.190 -9.146 1.00 94.88 105 ASP A N 1
ATOM 834 C CA . ASP A 1 105 ? -4.559 0.970 -8.259 1.00 94.88 105 ASP A CA 1
ATOM 835 C C . ASP A 1 105 ? -5.464 0.639 -7.069 1.00 94.88 105 ASP A C 1
ATOM 837 O O . ASP A 1 105 ? -6.568 0.114 -7.225 1.00 94.88 105 ASP A O 1
ATOM 841 N N . ILE A 1 106 ? -5.028 0.999 -5.866 1.00 95.38 106 ILE A N 1
ATOM 842 C CA . ILE A 1 106 ? -5.793 0.849 -4.630 1.00 95.38 106 ILE A CA 1
ATOM 843 C C . ILE A 1 106 ? -6.143 2.237 -4.100 1.00 95.38 106 ILE A C 1
ATOM 845 O O . ILE A 1 106 ? -5.266 3.068 -3.868 1.00 95.38 106 ILE A O 1
ATOM 849 N N . ILE A 1 107 ? -7.437 2.487 -3.902 1.00 95.44 107 ILE A N 1
ATOM 850 C CA . ILE A 1 107 ? -7.974 3.734 -3.352 1.00 95.44 107 ILE A CA 1
ATOM 851 C C . ILE A 1 107 ? -8.414 3.475 -1.910 1.00 95.44 107 ILE A C 1
ATOM 853 O O . ILE A 1 107 ? -9.373 2.735 -1.668 1.00 95.44 107 ILE A O 1
ATOM 857 N N . ILE A 1 108 ? -7.731 4.105 -0.957 1.00 95.38 108 ILE A N 1
ATOM 858 C CA . ILE A 1 108 ? -8.061 4.030 0.468 1.00 95.38 108 ILE A CA 1
ATOM 859 C C . ILE A 1 108 ? -9.405 4.715 0.749 1.00 95.38 108 ILE A C 1
ATOM 861 O O . ILE A 1 108 ? -9.642 5.846 0.324 1.00 95.38 108 ILE A O 1
ATOM 865 N N . GLN A 1 109 ? -10.257 4.044 1.523 1.00 95.12 109 GLN A N 1
ATOM 866 C CA . GLN A 1 109 ? -11.386 4.639 2.238 1.00 95.12 109 GLN A CA 1
ATOM 867 C C . GLN A 1 109 ? -11.079 4.543 3.740 1.00 95.12 109 GLN A C 1
ATOM 869 O O . GLN A 1 109 ? -10.940 3.436 4.265 1.00 95.12 109 GLN A O 1
ATOM 874 N N . HIS A 1 110 ? -10.939 5.671 4.438 1.00 94.56 110 HIS A N 1
ATOM 875 C CA . HIS A 1 110 ? -10.698 5.642 5.885 1.00 94.56 110 HIS A CA 1
ATOM 876 C C . HIS A 1 110 ? -12.003 5.334 6.630 1.00 94.56 110 HIS A C 1
ATOM 878 O O . HIS A 1 110 ? -13.003 6.029 6.446 1.00 94.56 110 HIS A O 1
ATOM 884 N N . ARG A 1 111 ? -11.969 4.338 7.519 1.00 93.69 111 ARG A N 1
ATOM 885 C CA . ARG A 1 111 ? -13.031 4.044 8.495 1.00 93.69 111 ARG A CA 1
ATOM 886 C C . ARG A 1 111 ? -12.390 3.898 9.867 1.00 93.69 111 ARG A C 1
ATOM 888 O O . ARG A 1 111 ? -11.498 3.063 10.026 1.00 93.69 111 ARG A O 1
ATOM 895 N N . ASN A 1 112 ? -12.820 4.707 10.829 1.00 92.81 112 ASN A N 1
ATOM 896 C CA . ASN A 1 112 ? -12.184 4.786 12.140 1.00 92.81 112 ASN A CA 1
ATOM 897 C C . ASN A 1 112 ? -12.371 3.472 12.913 1.00 92.81 112 ASN A C 1
ATOM 899 O O . ASN A 1 112 ? -13.396 2.808 12.747 1.00 92.81 112 ASN A O 1
ATOM 903 N N . LYS A 1 113 ? -11.413 3.101 13.777 1.00 89.06 113 LYS A N 1
ATOM 904 C CA . LYS A 1 113 ? -11.481 1.859 14.562 1.00 89.06 113 LYS A CA 1
ATOM 905 C C . LYS A 1 113 ? -12.823 1.673 15.289 1.00 89.06 113 LYS A C 1
ATOM 907 O O . LYS A 1 113 ? -13.367 0.571 15.259 1.00 89.06 113 LYS A O 1
ATOM 912 N N . ASP A 1 114 ? -13.374 2.734 15.877 1.00 88.94 114 ASP A N 1
ATOM 913 C CA . ASP A 1 114 ? -14.614 2.673 16.666 1.00 88.94 114 ASP A CA 1
ATOM 914 C C . ASP A 1 114 ? -15.872 2.370 15.817 1.00 88.94 114 ASP A C 1
ATOM 916 O O . ASP A 1 114 ? -16.926 2.040 16.360 1.00 88.94 114 ASP A O 1
ATOM 920 N N . GLU A 1 115 ? -15.776 2.444 14.483 1.00 89.62 115 GLU A N 1
ATOM 921 C CA . GLU A 1 115 ? -16.863 2.124 13.548 1.00 89.62 115 GLU A CA 1
ATOM 922 C C . GLU A 1 115 ? -16.900 0.639 13.130 1.00 89.62 115 GLU A C 1
ATOM 924 O O . GLU A 1 115 ? -17.820 0.239 12.409 1.00 89.62 115 GLU A O 1
ATOM 929 N N . TRP A 1 116 ? -15.912 -0.181 13.514 1.00 89.75 116 TRP A N 1
ATOM 930 C CA . TRP A 1 116 ? -15.812 -1.596 13.120 1.00 89.75 116 TRP A CA 1
ATOM 931 C C . TRP A 1 116 ? -16.491 -2.534 14.127 1.00 89.75 116 TRP A C 1
ATOM 933 O O . TRP A 1 116 ? -16.254 -2.466 15.331 1.00 89.75 116 TRP A O 1
ATOM 943 N N . ASP A 1 117 ? -17.295 -3.477 13.629 1.00 90.06 117 ASP A N 1
ATOM 944 C CA . ASP A 1 117 ? -17.866 -4.547 14.454 1.00 90.06 117 ASP A CA 1
ATOM 945 C C . ASP A 1 117 ? -16.944 -5.774 14.417 1.00 90.06 117 ASP A C 1
ATOM 947 O O . ASP A 1 117 ? -17.033 -6.594 13.502 1.00 90.06 117 ASP A O 1
ATOM 951 N N . GLU A 1 118 ? -16.075 -5.916 15.425 1.00 88.31 118 GLU A N 1
ATOM 952 C CA . GLU A 1 118 ? -15.099 -7.017 15.544 1.00 88.31 118 GLU A CA 1
ATOM 953 C C . GLU A 1 118 ? -15.729 -8.427 15.446 1.00 88.31 118 GLU A C 1
ATOM 955 O O . GLU A 1 118 ? -15.023 -9.393 15.155 1.00 88.31 118 GLU A O 1
ATOM 960 N N . LYS A 1 119 ? -17.051 -8.579 15.653 1.00 88.81 119 LYS A N 1
ATOM 961 C CA . LYS A 1 119 ? -17.759 -9.866 15.510 1.00 88.81 119 LYS A CA 1
ATOM 962 C C . LYS A 1 119 ? -18.208 -10.161 14.079 1.00 88.81 119 LYS A C 1
ATOM 964 O O . LYS A 1 119 ? -18.380 -11.329 13.741 1.00 88.81 119 LYS A O 1
ATOM 969 N N . LYS A 1 120 ? -18.447 -9.128 13.265 1.00 87.88 120 LYS A N 1
ATOM 970 C CA . LYS A 1 120 ? -18.835 -9.259 11.848 1.00 87.88 120 LYS A CA 1
ATOM 971 C C . LYS A 1 120 ? -17.635 -9.147 10.909 1.00 87.88 120 LYS A C 1
ATOM 973 O O . LYS A 1 120 ? -17.607 -9.802 9.874 1.00 87.88 120 LYS A O 1
ATOM 978 N N . GLU A 1 121 ? -16.665 -8.312 11.268 1.00 87.62 121 GLU A N 1
ATOM 979 C CA . GLU A 1 121 ? -15.558 -7.880 10.413 1.00 87.62 121 GLU A CA 1
ATOM 980 C C . GLU A 1 121 ? -14.194 -8.140 11.099 1.00 87.62 121 GLU A C 1
ATOM 982 O O . GLU A 1 121 ? -13.408 -7.209 11.277 1.00 87.62 121 GLU A O 1
ATOM 987 N N . PRO A 1 122 ? -13.879 -9.392 11.504 1.00 88.12 122 PRO A N 1
ATOM 988 C CA . PRO A 1 122 ? -12.712 -9.704 12.343 1.00 88.12 122 PRO A CA 1
ATOM 989 C C . PRO A 1 122 ? -11.359 -9.434 11.665 1.00 88.12 122 PRO A C 1
ATOM 991 O O . PRO A 1 122 ? -10.343 -9.320 12.345 1.00 88.12 122 PRO A O 1
ATOM 994 N N . ASP A 1 123 ? -11.332 -9.333 10.333 1.00 86.81 123 ASP A N 1
ATOM 995 C CA . ASP A 1 123 ? -10.140 -8.963 9.566 1.00 86.81 123 ASP A CA 1
ATOM 996 C C . ASP A 1 123 ? -9.838 -7.445 9.612 1.00 86.81 123 ASP A C 1
ATOM 998 O O . ASP A 1 123 ? -8.722 -7.060 9.282 1.00 86.81 123 ASP A O 1
ATOM 1002 N N . LEU A 1 124 ? -10.784 -6.583 10.025 1.00 90.31 124 LEU A N 1
ATOM 1003 C CA . LEU A 1 124 ? -10.653 -5.110 10.111 1.00 90.31 124 LEU A CA 1
ATOM 1004 C C . LEU A 1 124 ? -10.277 -4.379 8.797 1.00 90.31 124 LEU A C 1
ATOM 1006 O O . LEU A 1 124 ? -9.705 -3.287 8.826 1.00 90.31 124 LEU A O 1
ATOM 1010 N N . PHE A 1 125 ? -10.611 -4.964 7.642 1.00 93.38 125 PHE A N 1
ATOM 1011 C CA . PHE A 1 125 ? -10.576 -4.305 6.331 1.00 93.38 125 PHE A CA 1
ATOM 1012 C C . PHE A 1 125 ? -11.639 -4.880 5.379 1.00 93.38 125 PHE A C 1
ATOM 1014 O O . PHE A 1 125 ? -12.018 -6.048 5.492 1.00 93.38 125 PHE A O 1
ATOM 1021 N N . ILE A 1 126 ? -12.074 -4.086 4.394 1.00 93.06 126 ILE A N 1
ATOM 1022 C CA . ILE A 1 126 ? -12.965 -4.520 3.300 1.00 93.06 126 ILE A CA 1
ATOM 1023 C C . ILE A 1 126 ? -12.277 -4.249 1.961 1.00 93.06 126 ILE A C 1
ATOM 1025 O O . ILE A 1 126 ? -11.866 -3.121 1.694 1.00 93.06 126 ILE A O 1
ATOM 1029 N N . ILE A 1 127 ? -12.195 -5.265 1.100 1.00 93.12 127 ILE A N 1
ATOM 1030 C CA . ILE A 1 127 ? -11.762 -5.124 -0.298 1.00 93.12 127 ILE A CA 1
ATOM 1031 C C . ILE A 1 127 ? -13.014 -5.078 -1.172 1.00 93.12 127 ILE A C 1
ATOM 1033 O O . ILE A 1 127 ? -13.839 -5.986 -1.106 1.00 93.12 127 ILE A O 1
ATOM 1037 N N . GLY A 1 128 ? -13.135 -4.047 -2.006 1.00 83.19 128 GLY A N 1
ATOM 1038 C CA . GLY A 1 128 ? -14.339 -3.798 -2.793 1.00 83.19 128 GLY A CA 1
ATOM 1039 C C . GLY A 1 128 ? -15.353 -2.983 -1.994 1.00 83.19 128 GLY A C 1
ATOM 1040 O O . GLY A 1 128 ? -16.120 -3.508 -1.193 1.00 83.19 128 GLY A O 1
ATOM 1041 N N . GLY A 1 129 ? -15.365 -1.678 -2.248 1.00 66.44 129 GLY A N 1
ATOM 1042 C CA . GLY A 1 129 ? -16.292 -0.721 -1.658 1.00 66.44 129 GLY A CA 1
ATOM 1043 C C . GLY A 1 129 ? -16.904 0.172 -2.731 1.00 66.44 129 GLY A C 1
ATOM 1044 O O . GLY A 1 129 ? -16.343 0.353 -3.814 1.00 66.44 129 GLY A O 1
ATOM 1045 N N . LYS A 1 130 ? -18.072 0.745 -2.435 1.00 56.91 130 LYS A N 1
ATOM 1046 C CA . LYS A 1 130 ? -18.610 1.850 -3.230 1.00 56.91 130 LYS A CA 1
ATOM 1047 C C . LYS A 1 130 ? -17.805 3.100 -2.870 1.00 56.91 130 LYS A C 1
ATOM 1049 O O . LYS A 1 130 ? -17.660 3.393 -1.682 1.00 56.91 130 LYS A O 1
ATOM 1054 N N . ALA A 1 131 ? -17.297 3.812 -3.879 1.00 50.44 131 ALA A N 1
ATOM 1055 C CA . ALA A 1 131 ? -16.528 5.043 -3.686 1.00 50.44 131 ALA A CA 1
ATOM 1056 C C . ALA A 1 131 ? -17.234 5.994 -2.696 1.00 50.44 131 ALA A C 1
ATOM 1058 O O . ALA A 1 131 ? -18.470 6.079 -2.743 1.00 50.44 131 ALA A O 1
ATOM 1059 N N . PRO A 1 132 ? -16.499 6.718 -1.825 1.00 48.97 132 PRO A N 1
ATOM 1060 C CA . PRO A 1 132 ? -17.122 7.654 -0.900 1.00 48.97 132 PRO A CA 1
ATOM 1061 C C . PRO A 1 132 ? -17.955 8.668 -1.685 1.00 48.97 132 PRO A C 1
ATOM 1063 O O . PRO A 1 132 ? -17.468 9.262 -2.649 1.00 48.97 132 PRO A O 1
ATOM 1066 N N . ALA A 1 133 ? -19.206 8.891 -1.275 1.00 45.94 133 ALA A N 1
ATOM 1067 C CA . ALA A 1 133 ? -19.928 10.063 -1.753 1.00 45.94 133 ALA A CA 1
ATOM 1068 C C . ALA A 1 133 ? -19.112 11.300 -1.330 1.00 45.94 133 ALA A C 1
ATOM 1070 O O . ALA A 1 133 ? -18.733 11.377 -0.157 1.00 45.94 133 ALA A O 1
ATOM 1071 N N . PRO A 1 134 ? -18.788 12.233 -2.244 1.00 42.06 134 PRO A N 1
ATOM 1072 C CA . PRO A 1 134 ? -17.885 13.330 -1.927 1.00 42.06 134 PRO A CA 1
ATOM 1073 C C . PRO A 1 134 ? -18.480 14.168 -0.795 1.00 42.06 134 PRO A C 1
ATOM 1075 O O . PRO A 1 134 ? -19.522 14.803 -0.977 1.00 42.06 134 PRO A O 1
ATOM 1078 N N . LYS A 1 135 ? -17.818 14.161 0.371 1.00 44.19 135 LYS A N 1
ATOM 1079 C CA . LYS A 1 135 ? -18.160 15.039 1.495 1.00 44.19 135 LYS A CA 1
ATOM 1080 C C . LYS A 1 135 ? -18.056 16.477 0.999 1.00 44.19 135 LYS A C 1
ATOM 1082 O O . LYS A 1 135 ? -16.962 16.974 0.742 1.00 44.19 135 LYS A O 1
ATOM 1087 N N . GLN A 1 136 ? -19.206 17.117 0.816 1.00 39.12 136 GLN A N 1
ATOM 1088 C CA . GLN A 1 136 ? -19.267 18.521 0.441 1.00 39.12 136 GLN A CA 1
ATOM 1089 C C . GLN A 1 136 ? -18.714 19.327 1.615 1.00 39.12 136 GLN A C 1
ATOM 1091 O O . GLN A 1 136 ? -19.213 19.210 2.732 1.00 39.12 136 GLN A O 1
ATOM 1096 N N . THR A 1 137 ? -17.658 20.104 1.383 1.00 35.75 137 THR A N 1
ATOM 1097 C CA . THR A 1 137 ? -17.082 20.962 2.420 1.00 35.75 137 THR A CA 1
ATOM 1098 C C . THR A 1 137 ? -18.090 22.048 2.779 1.00 35.75 137 THR A C 1
ATOM 1100 O O . THR A 1 137 ? -18.302 22.976 1.998 1.00 35.75 137 THR A O 1
ATOM 1103 N N . GLU A 1 138 ? -18.723 21.921 3.944 1.00 39.53 138 GLU A N 1
ATOM 1104 C CA . GLU A 1 138 ? -19.763 22.838 4.410 1.00 39.53 138 GLU A CA 1
ATOM 1105 C C . GLU A 1 138 ? -19.191 24.242 4.670 1.00 39.53 138 GLU A C 1
ATOM 1107 O O . GLU A 1 138 ? -18.606 24.525 5.715 1.00 39.53 138 GLU A O 1
ATOM 1112 N N . ALA A 1 139 ? -19.378 25.147 3.708 1.00 42.59 139 ALA A N 1
ATOM 1113 C CA . ALA A 1 139 ? -19.200 26.578 3.915 1.00 42.59 139 ALA A CA 1
ATOM 1114 C C . ALA A 1 139 ? -20.478 27.154 4.550 1.00 42.59 139 ALA A C 1
ATOM 1116 O O . ALA A 1 139 ? -21.555 27.094 3.960 1.00 42.59 139 ALA A O 1
ATOM 1117 N N . SER A 1 140 ? -20.369 27.676 5.773 1.00 42.12 140 SER A N 1
ATOM 1118 C CA . SER A 1 140 ? -21.521 28.087 6.587 1.00 42.12 140 SER A CA 1
ATOM 1119 C C . SER A 1 140 ? -22.146 29.427 6.159 1.00 42.12 140 SER A C 1
ATOM 1121 O O . SER A 1 140 ? -21.445 30.319 5.677 1.00 42.12 140 SER A O 1
ATOM 1123 N N . THR A 1 141 ? -23.426 29.628 6.519 1.00 31.03 141 THR A N 1
ATOM 1124 C CA . THR A 1 141 ? -24.265 30.843 6.309 1.00 31.03 141 THR A CA 1
ATOM 1125 C C . THR A 1 141 ? -24.656 31.107 4.838 1.00 31.03 141 THR A C 1
ATOM 1127 O O . THR A 1 141 ? -23.836 30.969 3.942 1.00 31.03 141 THR A O 1
ATOM 1130 N N . HIS A 1 142 ? -25.890 31.504 4.494 1.00 32.44 142 HIS A N 1
ATOM 1131 C CA . HIS A 1 142 ? -26.960 32.143 5.285 1.00 32.44 142 HIS A CA 1
ATOM 1132 C C . HIS A 1 142 ? -28.379 31.619 4.920 1.00 32.44 142 HIS A C 1
ATOM 1134 O O . HIS A 1 142 ? -28.505 30.654 4.174 1.00 32.44 142 HIS A O 1
ATOM 1140 N N . GLU A 1 143 ? -29.434 32.194 5.509 1.00 35.47 143 GLU A N 1
ATOM 1141 C CA . GLU A 1 143 ? -30.761 31.571 5.704 1.00 35.47 143 GLU A CA 1
ATOM 1142 C C . GLU A 1 143 ? -31.880 32.031 4.733 1.00 35.47 143 GLU A C 1
ATOM 1144 O O . GLU A 1 143 ? -31.714 33.026 4.031 1.00 35.47 143 GLU A O 1
ATOM 1149 N N . GLN A 1 144 ? -33.041 31.344 4.830 1.00 34.06 144 GLN A N 1
ATOM 1150 C CA . GLN A 1 144 ? -34.418 31.603 4.319 1.00 34.06 144 GLN A CA 1
ATOM 1151 C C . GLN A 1 144 ? -34.942 30.609 3.254 1.00 34.06 144 GLN A C 1
ATOM 1153 O O . GLN A 1 144 ? -34.182 30.191 2.390 1.00 34.06 144 GLN A O 1
ATOM 1158 N N . SER A 1 145 ? -36.240 30.249 3.183 1.00 37.44 145 SER A N 1
ATOM 1159 C CA . SER A 1 145 ? -37.331 30.159 4.194 1.00 37.44 145 SER A CA 1
ATOM 1160 C C . SER A 1 145 ? -38.600 29.543 3.559 1.00 37.44 145 SER A C 1
ATOM 1162 O O . SER A 1 145 ? -39.045 30.076 2.550 1.00 37.44 145 SER A O 1
ATOM 1164 N N . GLN A 1 146 ? -39.243 28.563 4.226 1.00 32.31 146 GLN A N 1
ATOM 1165 C CA . GLN A 1 146 ? -40.625 28.056 3.965 1.00 32.31 146 GLN A CA 1
ATOM 1166 C C . GLN A 1 146 ? -40.820 27.379 2.570 1.00 32.31 146 GLN A C 1
ATOM 1168 O O . GLN A 1 146 ? -39.899 27.415 1.761 1.00 32.31 146 GLN A O 1
ATOM 1173 N N . ASP A 1 147 ? -41.872 26.617 2.213 1.00 31.67 147 ASP A N 1
ATOM 1174 C CA . ASP A 1 147 ? -43.180 26.191 2.789 1.00 31.67 147 ASP A CA 1
ATOM 1175 C C . ASP A 1 147 ? -43.288 24.620 2.702 1.00 31.67 147 ASP A C 1
ATOM 1177 O O . ASP A 1 147 ? -42.520 24.024 1.952 1.00 31.67 147 ASP A O 1
ATOM 1181 N N . LYS A 1 148 ? -44.045 23.789 3.461 1.00 36.91 148 LYS A N 1
ATOM 1182 C CA . LYS A 1 148 ? -45.505 23.666 3.764 1.00 36.91 148 LYS A CA 1
ATOM 1183 C C . LYS A 1 148 ? -46.416 23.635 2.508 1.00 36.91 148 LYS A C 1
ATOM 1185 O O . LYS A 1 148 ? -46.282 24.516 1.680 1.00 36.91 148 LYS A O 1
ATOM 1190 N N . GLU A 1 149 ? -47.409 22.755 2.280 1.00 34.75 149 GLU A N 1
ATOM 1191 C CA . GLU A 1 149 ? -48.006 21.534 2.908 1.00 34.75 149 GLU A CA 1
ATOM 1192 C C . GLU A 1 149 ? -49.065 20.967 1.883 1.00 34.75 149 GLU A C 1
ATOM 1194 O O . GLU A 1 149 ? -49.345 21.681 0.922 1.00 34.75 149 GLU A O 1
ATOM 1199 N N . ALA A 1 150 ? -49.723 19.786 1.892 1.00 35.31 150 ALA A N 1
ATOM 1200 C CA . ALA A 1 150 ? -49.895 18.586 2.751 1.00 35.31 150 ALA A CA 1
ATOM 1201 C C . ALA A 1 150 ? -50.428 17.398 1.849 1.00 35.31 150 ALA A C 1
ATOM 1203 O O . ALA A 1 150 ? -51.092 17.685 0.858 1.00 35.31 150 ALA A O 1
ATOM 1204 N N . GLU A 1 151 ? -50.036 16.111 1.992 1.00 33.81 151 GLU A N 1
ATOM 1205 C CA . GLU A 1 151 ? -50.734 14.986 2.705 1.00 33.81 151 GLU A CA 1
ATOM 1206 C C . GLU A 1 151 ? -51.634 14.023 1.838 1.00 33.81 151 GLU A C 1
ATOM 1208 O O . GLU A 1 151 ? -52.189 14.431 0.826 1.00 33.81 151 GLU A O 1
ATOM 1213 N N . VAL A 1 152 ? -51.764 12.750 2.291 1.00 36.00 152 VAL A N 1
ATOM 1214 C CA . VAL A 1 152 ? -52.750 11.635 2.042 1.00 36.00 152 VAL A CA 1
ATOM 1215 C C . VAL A 1 152 ? -52.950 10.878 0.698 1.00 36.00 152 VAL A C 1
ATOM 1217 O O . VAL A 1 152 ? -53.028 11.451 -0.381 1.00 36.00 152 VAL A O 1
ATOM 1220 N N . GLY A 1 153 ? -53.193 9.551 0.843 1.00 32.72 153 GLY A N 1
ATOM 1221 C CA . GLY A 1 153 ? -53.755 8.589 -0.142 1.00 32.72 153 GLY A CA 1
ATOM 1222 C C . GLY A 1 15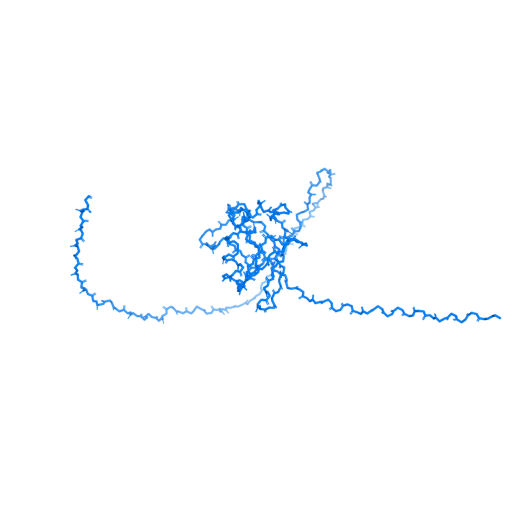3 ? -52.812 7.412 -0.492 1.00 32.72 153 GLY A C 1
ATOM 1223 O O . GLY A 1 153 ? -51.837 7.660 -1.187 1.00 32.72 153 GLY A O 1
ATOM 1224 N N . ALA A 1 154 ? -52.908 6.138 -0.056 1.00 35.69 154 ALA A N 1
ATOM 1225 C CA . ALA A 1 154 ? -53.903 5.254 0.604 1.00 35.69 154 ALA A CA 1
ATOM 1226 C C . ALA A 1 154 ? -54.662 4.262 -0.330 1.00 35.69 154 ALA A C 1
ATOM 1228 O O . ALA A 1 154 ? -55.258 4.703 -1.306 1.00 35.69 154 ALA A O 1
ATOM 1229 N N . ALA A 1 155 ? -54.700 2.966 0.067 1.00 37.53 155 ALA A N 1
ATOM 1230 C CA . ALA A 1 155 ? -55.311 1.778 -0.597 1.00 37.53 155 ALA A CA 1
ATOM 1231 C C . ALA A 1 155 ? -54.633 1.283 -1.910 1.00 37.53 155 ALA A C 1
ATOM 1233 O O . ALA A 1 155 ? -54.075 2.103 -2.630 1.00 37.53 155 ALA A O 1
ATOM 1234 N N . ALA A 1 156 ? -54.661 -0.004 -2.313 1.00 38.97 156 ALA A N 1
ATOM 1235 C CA . ALA A 1 156 ? -54.906 -1.316 -1.653 1.00 38.97 156 ALA A CA 1
ATOM 1236 C C . ALA A 1 156 ? -54.531 -2.479 -2.636 1.00 38.97 156 ALA A C 1
ATOM 1238 O O . ALA A 1 156 ? -54.246 -2.171 -3.792 1.00 38.97 156 ALA A O 1
ATOM 1239 N N . ASP A 1 157 ? -54.610 -3.749 -2.184 1.00 41.44 157 ASP A N 1
ATOM 1240 C CA . ASP A 1 157 ? -54.655 -5.027 -2.962 1.00 41.44 157 ASP A CA 1
ATOM 1241 C C . ASP A 1 157 ? -53.411 -5.391 -3.842 1.00 41.44 157 ASP A C 1
ATOM 1243 O O . ASP A 1 157 ? -52.639 -4.509 -4.215 1.00 41.44 157 ASP A O 1
ATOM 1247 N N . ASP A 1 158 ? -53.085 -6.650 -4.202 1.00 44.59 158 ASP A N 1
ATOM 1248 C CA . ASP A 1 158 ? -53.576 -8.011 -3.846 1.00 44.59 158 ASP A CA 1
ATOM 1249 C C . ASP A 1 158 ? -52.432 -9.066 -4.006 1.00 44.59 158 ASP A C 1
ATOM 1251 O O . ASP A 1 158 ? -51.363 -8.700 -4.500 1.00 44.59 158 ASP A O 1
ATOM 1255 N N . ASP A 1 159 ? -52.708 -10.347 -3.688 1.00 50.41 159 ASP A N 1
ATOM 1256 C CA . ASP A 1 159 ? -51.946 -11.592 -4.003 1.00 50.41 159 ASP A CA 1
ATOM 1257 C C . ASP A 1 159 ? -50.497 -11.746 -3.445 1.00 50.41 159 ASP A C 1
ATOM 1259 O O . ASP A 1 159 ? -49.732 -10.790 -3.331 1.00 50.41 159 ASP A O 1
ATOM 1263 N N . ASP A 1 160 ? -49.963 -12.947 -3.168 1.00 52.06 160 ASP A N 1
ATOM 1264 C CA . ASP A 1 160 ? -50.543 -14.212 -2.659 1.00 52.06 160 ASP A CA 1
ATOM 1265 C C . ASP A 1 160 ? -49.401 -15.051 -2.007 1.00 52.06 160 ASP A C 1
ATOM 1267 O O . ASP A 1 160 ? -48.228 -14.664 -2.039 1.00 52.06 160 ASP A O 1
ATOM 1271 N N . ASP A 1 161 ? -49.753 -16.177 -1.388 1.00 49.72 161 ASP A N 1
ATOM 1272 C CA . ASP A 1 161 ? -48.939 -17.070 -0.556 1.00 49.72 161 ASP A CA 1
ATOM 1273 C C . ASP A 1 161 ? -47.646 -17.683 -1.166 1.00 49.72 161 ASP A C 1
ATOM 1275 O O . ASP A 1 161 ? -47.429 -17.789 -2.373 1.00 49.72 161 ASP A O 1
ATOM 1279 N N . ASN A 1 162 ? -46.859 -18.254 -0.241 1.00 46.16 162 ASN A N 1
ATOM 1280 C CA . ASN A 1 162 ? -45.862 -19.323 -0.416 1.00 46.16 162 ASN A CA 1
ATOM 1281 C C . ASN A 1 162 ? -44.450 -18.966 -0.939 1.00 46.16 162 ASN A C 1
ATOM 1283 O O . ASN A 1 162 ? -44.153 -19.009 -2.133 1.00 46.16 162 ASN A O 1
ATOM 1287 N N . ILE A 1 163 ? -43.510 -18.851 0.008 1.00 50.28 163 ILE A N 1
ATOM 1288 C CA . ILE A 1 163 ?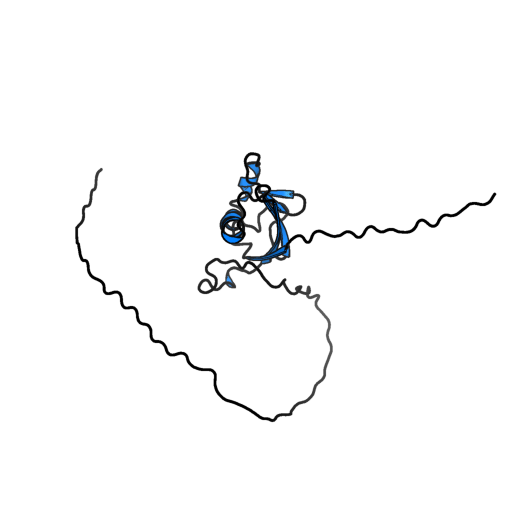 -42.150 -19.382 -0.165 1.00 50.28 163 ILE A CA 1
ATOM 1289 C C . ILE A 1 163 ? -41.864 -20.387 0.957 1.00 50.28 163 ILE A C 1
ATOM 1291 O O . ILE A 1 163 ? -42.164 -20.133 2.123 1.00 50.28 163 ILE A O 1
ATOM 1295 N N . GLU A 1 164 ? -41.349 -21.556 0.583 1.00 52.91 164 GLU A N 1
ATOM 1296 C CA . GLU A 1 164 ? -41.339 -22.744 1.439 1.00 52.91 164 GLU A CA 1
ATOM 1297 C C . GLU A 1 164 ? -40.285 -22.662 2.555 1.00 52.91 164 GLU A C 1
ATOM 1299 O O . GLU A 1 164 ? -39.131 -22.285 2.331 1.00 52.91 164 GLU A O 1
ATOM 1304 N N . VAL A 1 165 ? -40.675 -23.077 3.763 1.00 46.06 165 VAL A N 1
ATOM 1305 C CA . VAL A 1 165 ? -39.729 -23.409 4.835 1.00 46.06 165 VAL A CA 1
ATOM 1306 C C . VAL A 1 165 ? -39.105 -24.759 4.489 1.00 46.06 165 VAL A C 1
ATOM 1308 O O . VAL A 1 165 ? -39.816 -25.754 4.386 1.00 46.06 165 VAL A O 1
ATOM 1311 N N . LEU A 1 166 ? -37.786 -24.796 4.302 1.00 45.56 166 LEU A N 1
ATOM 1312 C CA . LEU A 1 166 ? -37.039 -26.048 4.178 1.00 45.56 166 LEU A CA 1
ATOM 1313 C C . LEU A 1 166 ? -36.718 -26.579 5.580 1.00 45.56 166 LEU A C 1
ATOM 1315 O O . LEU A 1 166 ? -35.999 -25.922 6.332 1.00 45.56 166 LEU A O 1
ATOM 1319 N N . ASP A 1 167 ? -37.264 -27.749 5.916 1.00 48.03 167 ASP A N 1
ATOM 1320 C CA . ASP A 1 167 ? -37.118 -28.386 7.229 1.00 48.03 167 ASP A CA 1
ATOM 1321 C C . ASP A 1 167 ? -35.668 -28.813 7.558 1.00 48.03 167 ASP A C 1
ATOM 1323 O O . ASP A 1 167 ? -34.886 -29.213 6.692 1.00 48.03 167 ASP A O 1
ATOM 1327 N N . GLU A 1 168 ? -35.317 -28.753 8.846 1.00 60.06 168 GLU A N 1
ATOM 1328 C CA . GLU A 1 168 ? -33.957 -28.951 9.371 1.00 60.06 168 GLU A CA 1
ATOM 1329 C C . GLU A 1 168 ? -33.629 -30.422 9.739 1.00 60.06 168 GLU A C 1
ATOM 1331 O O . GLU A 1 168 ? -33.391 -30.725 10.909 1.00 60.06 168 GLU A O 1
ATOM 1336 N N . GLU A 1 169 ? -33.555 -31.355 8.779 1.00 57.12 169 GLU A N 1
ATOM 1337 C CA . GLU A 1 169 ? -33.117 -32.742 9.065 1.00 57.12 169 GLU A CA 1
ATOM 1338 C C . GLU A 1 169 ? -32.043 -33.304 8.109 1.00 57.12 169 GLU A C 1
ATOM 1340 O O . GLU A 1 169 ? -32.362 -33.908 7.089 1.00 57.12 169 GLU A O 1
ATOM 1345 N N . ASP A 1 170 ? -30.764 -33.233 8.513 1.00 46.28 170 ASP A N 1
ATOM 1346 C CA . ASP A 1 170 ? -29.804 -34.331 8.267 1.00 46.28 170 ASP A CA 1
ATOM 1347 C C . ASP A 1 170 ? -28.686 -34.374 9.339 1.00 46.28 170 ASP A C 1
ATOM 1349 O O . ASP A 1 170 ? -27.616 -33.766 9.233 1.00 46.28 170 ASP A O 1
ATOM 1353 N N . VAL A 1 171 ? -28.964 -35.063 10.452 1.00 45.62 171 VAL A N 1
ATOM 1354 C CA . VAL A 1 171 ? -28.093 -35.127 11.640 1.00 45.62 171 VAL A CA 1
ATOM 1355 C C . VAL A 1 171 ? -27.076 -36.273 11.564 1.00 45.62 171 VAL A C 1
ATOM 1357 O O . VAL A 1 171 ? -27.244 -37.327 12.181 1.00 45.62 171 VAL A O 1
ATOM 1360 N N . ILE A 1 172 ? -25.961 -36.056 10.856 1.00 41.62 172 ILE A N 1
ATOM 1361 C CA . ILE A 1 172 ? -24.855 -37.032 10.775 1.00 41.62 172 ILE A CA 1
ATOM 1362 C C . ILE A 1 172 ? -24.080 -37.104 12.108 1.00 41.62 172 ILE A C 1
ATOM 1364 O O . ILE A 1 172 ? -23.025 -36.496 12.297 1.00 41.62 172 ILE A O 1
ATOM 1368 N N . ALA A 1 173 ? -24.611 -37.874 13.057 1.00 44.12 173 ALA A N 1
ATOM 1369 C CA . ALA A 1 173 ? -24.012 -38.088 14.368 1.00 44.12 173 ALA A CA 1
ATOM 1370 C C . ALA A 1 173 ? -22.748 -38.971 14.295 1.00 44.12 173 ALA A C 1
ATOM 1372 O O . ALA A 1 173 ? -22.826 -40.176 14.050 1.00 44.12 173 ALA A O 1
ATOM 1373 N N . ILE A 1 174 ? -21.581 -38.392 14.596 1.00 47.91 174 ILE A N 1
ATOM 1374 C CA . ILE A 1 174 ? -20.323 -39.134 14.787 1.00 47.91 174 ILE A CA 1
ATOM 1375 C C . ILE A 1 174 ? -20.059 -39.267 16.294 1.00 47.91 174 ILE A C 1
ATOM 1377 O O . ILE A 1 174 ? -19.713 -38.297 16.966 1.00 47.91 174 ILE A O 1
ATOM 1381 N N . ALA A 1 175 ? -20.253 -40.469 16.841 1.00 51.69 175 ALA A N 1
ATOM 1382 C CA . ALA A 1 175 ? -20.139 -40.720 18.279 1.00 51.69 175 ALA A CA 1
ATOM 1383 C C . ALA A 1 175 ? -18.668 -40.762 18.773 1.00 51.69 175 ALA A C 1
ATOM 1385 O O . ALA A 1 175 ? -17.806 -41.307 18.078 1.00 51.69 175 ALA A O 1
ATOM 1386 N N . PRO A 1 176 ? -18.360 -40.251 19.983 1.00 54.97 176 PRO A N 1
ATOM 1387 C CA . PRO A 1 176 ? -16.997 -40.220 20.518 1.00 54.97 176 PRO A CA 1
ATOM 1388 C C . PRO A 1 176 ? -16.613 -41.527 21.233 1.00 54.97 176 PRO A C 1
ATOM 1390 O O . PRO A 1 176 ? -17.287 -41.942 22.175 1.00 54.97 176 PRO A O 1
ATOM 1393 N N . ALA A 1 177 ? -15.490 -42.151 20.850 1.00 43.59 177 ALA A N 1
ATOM 1394 C CA . ALA A 1 177 ? -14.982 -43.351 21.529 1.00 43.59 177 ALA A CA 1
ATOM 1395 C C . ALA A 1 177 ? -13.460 -43.581 21.377 1.00 43.59 177 ALA A C 1
ATOM 1397 O O . ALA A 1 177 ? -13.038 -44.358 20.528 1.00 43.59 177 ALA A O 1
ATOM 1398 N N . ALA A 1 178 ? -12.646 -42.967 22.248 1.00 50.12 178 ALA A N 1
ATOM 1399 C CA . ALA A 1 178 ? -11.354 -43.511 22.708 1.00 50.12 178 ALA A CA 1
ATOM 1400 C C . ALA A 1 178 ? -10.788 -42.677 23.876 1.00 50.12 178 ALA A C 1
ATOM 1402 O O . ALA A 1 178 ? -10.312 -41.563 23.674 1.00 50.12 178 ALA A O 1
ATOM 1403 N N . VAL A 1 179 ? -10.801 -43.222 25.096 1.00 48.41 179 VAL A N 1
ATOM 1404 C CA . VAL A 1 179 ? -10.033 -42.677 26.231 1.00 48.41 179 VAL A CA 1
ATOM 1405 C C . VAL A 1 179 ? -8.696 -43.408 26.313 1.00 48.41 179 VAL A C 1
ATOM 1407 O O . VAL A 1 179 ? -8.686 -44.629 26.443 1.00 48.41 179 VAL A O 1
ATOM 1410 N N . VAL A 1 180 ? -7.588 -42.664 26.329 1.00 53.69 180 VAL A N 1
ATOM 1411 C CA . VAL A 1 180 ? -6.306 -43.112 26.899 1.00 53.69 180 VAL A CA 1
ATOM 1412 C C . VAL A 1 180 ? -5.718 -41.958 27.715 1.00 53.69 180 VAL A C 1
ATOM 1414 O O . VAL A 1 180 ? -5.777 -40.804 27.297 1.00 53.69 180 VAL A O 1
ATOM 1417 N N . THR A 1 181 ? -5.194 -42.268 28.900 1.00 49.53 181 THR A N 1
ATOM 1418 C CA . THR A 1 181 ? -4.727 -41.307 29.912 1.00 49.53 181 THR A CA 1
ATOM 1419 C C . THR A 1 181 ? -3.286 -41.588 30.330 1.00 49.53 181 THR A C 1
ATOM 1421 O O . THR A 1 181 ? -3.023 -42.707 30.751 1.00 49.53 181 THR A O 1
ATOM 1424 N N . GLU A 1 182 ? -2.428 -40.565 30.354 1.00 55.22 182 GLU A N 1
ATOM 1425 C CA . GLU A 1 182 ? -1.170 -40.476 31.132 1.00 55.22 182 GLU A CA 1
ATOM 1426 C C . GLU A 1 182 ? -0.815 -38.971 31.223 1.00 55.22 182 GLU A C 1
ATOM 1428 O O . GLU A 1 182 ? -0.790 -38.281 30.208 1.00 55.22 182 GLU A O 1
ATOM 1433 N N . GLN A 1 183 ? -0.858 -38.322 32.396 1.00 45.03 183 GLN A N 1
ATOM 1434 C CA . GLN A 1 183 ? 0.182 -38.275 33.448 1.00 45.03 183 GLN A CA 1
ATOM 1435 C C . GLN A 1 183 ? 1.541 -37.797 32.905 1.00 45.03 183 GLN A C 1
ATOM 1437 O O . GLN A 1 183 ? 2.225 -38.504 32.182 1.00 45.03 183 GLN A O 1
ATOM 1442 N N . GLU A 1 184 ? 1.873 -36.512 33.045 1.00 49.56 184 GLU A N 1
ATOM 1443 C CA . GLU A 1 184 ? 2.433 -35.846 34.243 1.00 49.56 184 GLU A CA 1
ATOM 1444 C C . GLU A 1 184 ? 3.897 -36.211 34.562 1.00 49.56 184 GLU A C 1
ATOM 1446 O O . GLU A 1 184 ? 4.192 -37.232 35.180 1.00 49.56 184 GLU A O 1
ATOM 1451 N N . GLN A 1 185 ? 4.798 -35.276 34.230 1.00 51.16 185 GLN A N 1
ATOM 1452 C CA . GLN A 1 185 ? 5.984 -34.859 35.001 1.00 51.16 185 GLN A CA 1
ATOM 1453 C C . GLN A 1 185 ? 6.535 -33.591 34.315 1.00 51.16 185 GLN A C 1
ATOM 1455 O O . GLN A 1 185 ? 6.834 -33.604 33.129 1.00 51.16 185 GLN A O 1
ATOM 1460 N N . SER A 1 186 ? 6.545 -32.406 34.932 1.00 52.47 186 SER A N 1
ATOM 1461 C CA . SER A 1 186 ? 7.331 -32.030 36.115 1.00 52.47 186 SER A CA 1
ATOM 1462 C C . SER A 1 186 ? 8.824 -32.322 35.946 1.00 52.47 186 SER A C 1
ATOM 1464 O O . SER A 1 186 ? 9.279 -33.442 36.169 1.00 52.47 186 SER A O 1
ATOM 1466 N N . ASN A 1 187 ? 9.614 -31.296 35.612 1.00 58.78 187 ASN A N 1
ATOM 1467 C CA . ASN A 1 187 ? 11.047 -31.325 35.893 1.00 58.78 187 ASN A CA 1
ATOM 1468 C C . ASN A 1 187 ? 11.594 -29.920 36.185 1.00 58.78 187 ASN A C 1
ATOM 1470 O O . ASN A 1 187 ? 11.485 -29.005 35.373 1.00 58.78 187 ASN A O 1
ATOM 1474 N N . LYS A 1 188 ? 12.176 -29.752 37.377 1.00 54.47 188 LYS A N 1
ATOM 1475 C CA . LYS A 1 188 ? 12.678 -28.481 37.919 1.00 54.47 188 LYS A CA 1
ATOM 1476 C C . LYS A 1 188 ? 14.171 -28.616 38.212 1.00 54.47 188 LYS A C 1
ATOM 1478 O O . LYS A 1 188 ? 14.549 -29.237 39.207 1.00 54.47 188 LYS A O 1
ATOM 1483 N N . LYS A 1 189 ? 15.020 -28.040 37.358 1.00 55.97 189 LYS A N 1
ATOM 1484 C CA . LYS A 1 189 ? 16.487 -28.028 37.508 1.00 55.97 189 LYS A CA 1
ATOM 1485 C C . LYS A 1 189 ? 17.108 -26.968 36.583 1.00 55.97 189 LYS A C 1
ATOM 1487 O O . LYS A 1 189 ? 16.749 -26.947 35.414 1.00 55.97 189 LYS A O 1
ATOM 1492 N N . LYS A 1 190 ? 18.050 -26.134 37.029 1.00 48.75 190 LYS A N 1
ATOM 1493 C CA . LYS A 1 190 ? 18.440 -25.763 38.404 1.00 48.75 190 LYS A CA 1
ATOM 1494 C C . LYS A 1 190 ? 19.125 -24.398 38.357 1.00 48.75 190 LYS A C 1
ATOM 1496 O O . LYS A 1 190 ? 19.894 -24.206 37.395 1.00 48.75 190 LYS A O 1
#

Organism: NCBI:txid163516

Foldseek 3Di:
DDDPDDDPDPPPPPPPDDPAAEWEKEAAQAPDFQLLCCPVPVCVPVPADWKFKFQPPDTLFTGDPPGDPVNVVRRRDRQCPGPPRGDDQQRKMWIDHPVVRDIHIYGYHHDHPVRDDCVVCVSRMDMHDDRDPPDDPDDDDDDDDDDDDDDDDDDDDDDDDDDDDDDDDDDPDDDDDDDDDDDDDDDDDD